Protein AF-A0A0A9DSH3-F1 (afdb_monomer_lite)

Secondary structure (DSSP, 8-state):
--EEEEE--------------------------S------------S-------PPEEEEE-TT--HHHHHHHHHHH-TT--TTSEEEEE---HHHHHHHHHHHHHHHHHTT---EEEE-TTGGGEEE-TTS-EEEBHHHHHHHHHHHHHHHHHTT--EEEEEEEB-SS----SBBTTTTB-SGGGGTS---SSSPPBPHHHHHHHHHHHHHHHHHHTS------------PPPP-----------------

Radius of gyration: 28.33 Å; chains: 1; bounding box: 97×72×52 Å

Foldseek 3Di:
DDKDWDFDDDPPDDDDDDDDDDDDDDDDDDDDDDDDDDPDDDPDDPDPDDPPPLDADEAEDELPDDLVNVLVVLCVQCVVLDARNYEYEYAYWLVSLLVRVLSNVVSCVVSVHHYAYEYELFPNAWDAFPVRAIEGELVRSLSNLLSNLVSCLVSVHDHGTYIFFADQDPALRYADDPVGRDSVNNVPGVPDPDHGHHYNRSVVVSVVSSVVSVVVVPPDPDPPPPPDDDDDDDDDDDDDDDDDDDDDDDDD

Sequence (252 aa):
MSTFFFLMSRRLLVKTPPLASFMTALPTSYGLESVLANLMVPMWSSSGALPTLLVSSDIQVSDKMDPAELVRLIDILNPDNRAGRITVITRMGPENMRVKLPHLIRAVRGAGQIVTWVTDPMHGNTMKAPCGLKTRSFDRILAEVRAFFDVHEQEGSHPGGVHLEMTGQNVTECIGGSRTVTFDDLGWRYHTHCDPQLNALQSLEMALRSSAVTARAVVPLTCAVTAQDPRPWKWHSSSPNALGKGGWPHRP

Organism: Arundo donax (NCBI:txid35708)

InterPro domains:
  IPR002480 DAHP synthetase, class II [PF01474] (59-208)
  IPR002480 DAHP synthetase, class II [PTHR21337] (59-209)
  IPR013785 Aldolase-type TIM barrel [G3DSA:3.20.20.70] (58-214)

pLDDT: mean 70.93, std 29.02, range [24.19, 98.56]

Structure (mmCIF, N/CA/C/O backbone):
data_AF-A0A0A9DSH3-F1
#
_entry.id   AF-A0A0A9DSH3-F1
#
loop_
_atom_site.group_PDB
_atom_site.id
_atom_site.type_symbol
_atom_site.label_atom_id
_atom_site.label_alt_id
_atom_site.label_comp_id
_atom_site.label_asym_id
_atom_site.label_entity_id
_atom_site.label_seq_id
_atom_site.pdbx_PDB_ins_code
_atom_site.Cartn_x
_atom_site.Cartn_y
_atom_site.Cartn_z
_atom_site.occupancy
_atom_site.B_iso_or_equiv
_atom_site.auth_seq_id
_atom_site.auth_comp_id
_atom_site.auth_asym_id
_atom_site.auth_atom_id
_atom_site.pdbx_PDB_model_num
ATOM 1 N N . MET A 1 1 ? 15.336 10.713 1.037 1.00 33.72 1 MET A N 1
ATOM 2 C CA . MET A 1 1 ? 14.186 9.902 0.585 1.00 33.72 1 MET A CA 1
ATOM 3 C C . MET A 1 1 ? 12.948 10.758 0.746 1.00 33.72 1 MET A C 1
ATOM 5 O O . MET A 1 1 ? 12.696 11.205 1.857 1.00 33.72 1 MET A O 1
ATOM 9 N N . SER A 1 2 ? 12.246 11.064 -0.344 1.00 29.81 2 SER A N 1
ATOM 10 C CA . SER A 1 2 ? 11.004 11.839 -0.280 1.00 29.81 2 SER A CA 1
ATOM 11 C C . SER A 1 2 ? 9.826 10.879 -0.248 1.00 29.81 2 SER A C 1
ATOM 13 O O . SER A 1 2 ? 9.333 10.437 -1.279 1.00 29.81 2 SER A O 1
ATOM 15 N N . THR A 1 3 ? 9.402 10.536 0.959 1.00 35.03 3 THR A N 1
ATOM 16 C CA . THR A 1 3 ? 8.136 9.854 1.204 1.00 35.03 3 THR A CA 1
ATOM 17 C C . THR A 1 3 ? 7.014 10.884 1.118 1.00 35.03 3 THR A C 1
ATOM 19 O O . THR A 1 3 ? 7.022 11.860 1.868 1.00 35.03 3 THR A O 1
ATOM 22 N N . PHE A 1 4 ? 6.052 10.690 0.215 1.00 37.88 4 PHE A N 1
ATOM 23 C CA . PHE A 1 4 ? 4.886 11.568 0.099 1.00 37.88 4 PHE A CA 1
ATOM 24 C C . PHE A 1 4 ? 3.635 10.853 0.618 1.00 37.88 4 PHE A C 1
ATOM 26 O O . PHE A 1 4 ? 3.284 9.766 0.157 1.00 37.88 4 PHE A O 1
ATOM 33 N N . PHE A 1 5 ? 2.956 11.490 1.575 1.00 37.72 5 PHE A N 1
ATOM 34 C CA . PHE A 1 5 ? 1.671 11.053 2.115 1.00 37.72 5 PHE A CA 1
ATOM 35 C C . PHE A 1 5 ? 0.532 11.723 1.346 1.00 37.72 5 PHE A C 1
ATOM 37 O O . PHE A 1 5 ? 0.436 12.950 1.323 1.00 37.72 5 PHE A O 1
ATOM 44 N N . PHE A 1 6 ? -0.371 10.929 0.773 1.00 41.72 6 PHE A N 1
ATOM 45 C CA . PHE A 1 6 ? -1.660 11.435 0.309 1.00 41.72 6 PHE A CA 1
ATOM 46 C C . PHE A 1 6 ? -2.694 11.175 1.408 1.00 41.72 6 PHE A C 1
ATOM 48 O O . PHE A 1 6 ? -3.246 10.080 1.497 1.00 41.72 6 PHE A O 1
ATOM 55 N N . LEU A 1 7 ? -2.905 12.158 2.288 1.00 38.22 7 LEU A N 1
ATOM 56 C CA . LEU A 1 7 ? -3.901 12.067 3.357 1.00 38.22 7 LEU A CA 1
ATOM 57 C C . LEU A 1 7 ? -5.244 12.605 2.850 1.00 38.22 7 LEU A C 1
ATOM 59 O O . LEU A 1 7 ? -5.361 13.788 2.522 1.00 38.22 7 LEU A O 1
ATOM 63 N N . MET A 1 8 ? -6.273 11.761 2.805 1.00 40.94 8 MET A N 1
ATOM 64 C CA . MET A 1 8 ? -7.634 12.204 2.504 1.00 40.94 8 MET A CA 1
ATOM 65 C C . MET A 1 8 ? -8.341 12.571 3.806 1.00 40.94 8 MET A C 1
ATOM 67 O O . MET A 1 8 ? -8.953 11.737 4.459 1.00 40.94 8 MET A O 1
ATOM 71 N N . SER A 1 9 ? -8.232 13.837 4.214 1.00 27.34 9 SER A N 1
ATOM 72 C CA . SER A 1 9 ? -8.903 14.331 5.422 1.00 27.34 9 SER A CA 1
ATOM 73 C C . SER A 1 9 ? -10.240 15.003 5.097 1.00 27.34 9 SER A C 1
ATOM 75 O O . SER A 1 9 ? -10.329 15.850 4.203 1.00 27.34 9 SER A O 1
ATOM 77 N N . ARG A 1 10 ? -11.289 14.682 5.868 1.00 34.12 10 ARG A N 1
ATOM 78 C CA . ARG A 1 10 ? -12.496 15.517 5.950 1.00 34.12 10 ARG A CA 1
ATOM 79 C C . ARG A 1 10 ? -12.112 16.865 6.567 1.00 34.12 10 ARG A C 1
ATOM 81 O O . ARG A 1 10 ? -11.669 16.918 7.711 1.00 34.12 10 ARG A O 1
ATOM 88 N N . ARG A 1 11 ? -12.414 17.972 5.876 1.00 29.25 11 ARG A N 1
ATOM 89 C CA . ARG A 1 11 ? -12.658 19.251 6.561 1.00 29.25 11 ARG A CA 1
ATOM 90 C C . ARG A 1 11 ? -13.841 19.049 7.511 1.00 29.25 11 ARG A C 1
ATOM 92 O O . ARG A 1 11 ? -14.990 19.054 7.077 1.00 29.25 11 ARG A O 1
ATOM 99 N N . LEU A 1 12 ? -13.570 18.874 8.801 1.00 29.02 12 LEU A N 1
ATOM 100 C CA . LEU A 1 12 ? -14.548 19.200 9.831 1.00 29.02 12 LEU A CA 1
ATOM 101 C C . LEU A 1 12 ? -14.696 20.723 9.825 1.00 29.02 12 LEU A C 1
ATOM 103 O O . LEU A 1 12 ? -13.740 21.467 10.030 1.00 29.02 12 LEU A O 1
ATOM 107 N N . LEU A 1 13 ? -15.897 21.169 9.479 1.00 25.84 13 LEU A N 1
ATOM 108 C CA . LEU A 1 13 ? -16.265 22.563 9.284 1.00 25.84 13 LEU A CA 1
ATOM 109 C C . LEU A 1 13 ? -16.380 23.244 10.657 1.00 25.84 13 LEU A C 1
ATOM 111 O O . LEU A 1 13 ? -17.472 23.406 11.193 1.00 25.84 13 LEU A O 1
ATOM 115 N N . VAL A 1 14 ? -15.249 23.625 11.252 1.00 28.83 14 VAL A N 1
ATOM 116 C CA . VAL A 1 14 ? -15.233 24.593 12.354 1.00 28.83 14 VAL A CA 1
ATOM 117 C C . VAL A 1 14 ? -15.218 25.980 11.718 1.00 28.83 14 VAL A C 1
ATOM 119 O O . VAL A 1 14 ? -14.277 26.346 11.019 1.00 28.83 14 VAL A O 1
ATOM 122 N N . LYS A 1 15 ? -16.308 26.732 11.903 1.00 26.64 15 LYS A N 1
ATOM 123 C CA . LYS A 1 15 ? -16.426 28.128 11.466 1.00 26.64 15 LYS A CA 1
ATOM 124 C C . LYS A 1 15 ? -15.342 28.972 12.146 1.00 26.64 15 LYS A C 1
ATOM 126 O O . LYS A 1 15 ? -15.376 29.127 13.362 1.00 26.64 15 LYS A O 1
ATOM 131 N N 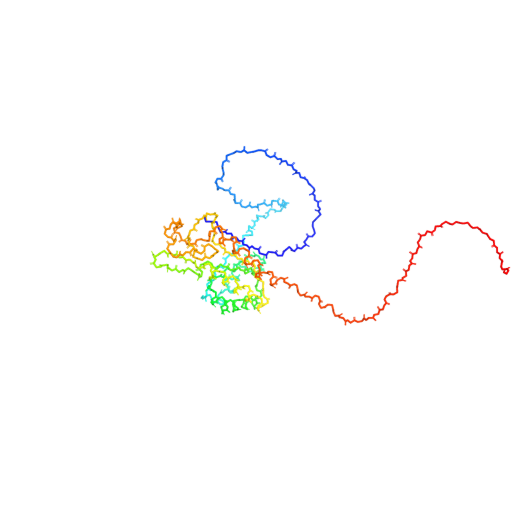. THR A 1 16 ? -14.464 29.589 11.366 1.00 30.16 16 THR A N 1
ATOM 132 C CA . THR A 1 16 ? -13.689 30.765 11.787 1.00 30.16 16 THR A CA 1
ATOM 133 C C . THR A 1 16 ? -13.972 31.928 10.822 1.00 30.16 16 THR A C 1
ATOM 135 O O . THR A 1 16 ? -14.200 31.685 9.633 1.00 30.16 16 THR A O 1
ATOM 138 N N . PRO A 1 17 ? -14.064 33.180 11.315 1.00 28.44 17 PRO A N 1
ATOM 139 C CA . PRO A 1 17 ? -14.400 34.346 10.494 1.00 28.44 17 PRO A CA 1
ATOM 140 C C . PRO A 1 17 ? -13.196 34.822 9.656 1.00 28.44 17 PRO A C 1
ATOM 142 O O . PRO A 1 17 ? -12.059 34.451 9.957 1.00 28.44 17 PRO A O 1
ATOM 145 N N . PRO A 1 18 ? -13.416 35.628 8.598 1.00 31.66 18 PRO A N 1
ATOM 146 C CA . PRO A 1 18 ? -12.378 35.956 7.632 1.00 31.66 18 PRO A CA 1
ATOM 147 C C . PRO A 1 18 ? -11.524 37.127 8.125 1.00 31.66 18 PRO A C 1
ATOM 149 O O . PRO A 1 18 ? -12.057 38.122 8.615 1.00 31.66 18 PRO A O 1
ATOM 152 N N . LEU A 1 19 ? -10.210 37.056 7.917 1.00 30.89 19 LEU A N 1
ATOM 153 C CA . LEU A 1 19 ? -9.360 38.244 7.895 1.00 30.89 19 LEU A CA 1
ATOM 154 C C . LEU A 1 19 ? -8.535 38.272 6.610 1.00 30.89 19 LEU A C 1
ATOM 156 O O . LEU A 1 19 ? -7.986 37.268 6.161 1.00 30.89 19 LEU A O 1
ATOM 160 N N . ALA A 1 20 ? -8.575 39.452 6.003 1.00 28.14 20 ALA A N 1
ATOM 161 C CA . ALA A 1 20 ? -8.111 39.794 4.677 1.00 28.14 20 ALA A CA 1
ATOM 162 C C . ALA A 1 20 ? -6.598 40.057 4.608 1.00 28.14 20 ALA A C 1
ATOM 164 O O . ALA A 1 20 ? -5.987 40.418 5.606 1.00 28.14 20 ALA A O 1
ATOM 165 N N . SER A 1 21 ? -6.089 39.955 3.373 1.00 28.89 21 SER A N 1
ATOM 166 C CA . SER A 1 21 ? -4.931 40.635 2.770 1.00 28.89 21 SER A CA 1
ATOM 167 C C . SER A 1 21 ? -3.594 40.658 3.511 1.00 28.89 21 SER A C 1
ATOM 169 O O . SER A 1 21 ? -3.476 41.279 4.551 1.00 28.89 21 SER A O 1
ATOM 171 N N . PHE A 1 22 ? -2.541 40.178 2.842 1.00 25.20 22 PHE A N 1
ATOM 172 C CA . PHE A 1 22 ? -1.437 41.042 2.394 1.00 25.20 22 PHE A CA 1
ATOM 173 C C . PHE A 1 22 ? -0.635 40.338 1.281 1.00 25.20 22 PHE A C 1
ATOM 175 O O . PHE A 1 22 ? -0.070 39.266 1.477 1.00 25.20 22 PHE A O 1
ATOM 182 N N . MET A 1 23 ? -0.630 40.950 0.093 1.00 25.11 23 MET A N 1
ATOM 183 C CA . MET A 1 23 ? 0.327 40.709 -0.991 1.00 25.11 23 MET A CA 1
ATOM 184 C C . MET A 1 23 ? 1.609 41.484 -0.685 1.00 25.11 23 MET A C 1
ATOM 186 O O . MET A 1 23 ? 1.525 42.686 -0.452 1.00 25.11 23 MET A O 1
ATOM 190 N N . THR A 1 24 ? 2.769 40.851 -0.836 1.00 28.30 24 THR A N 1
ATOM 191 C CA . THR A 1 24 ? 3.997 41.509 -1.310 1.00 28.30 24 THR A CA 1
ATOM 192 C C . THR A 1 24 ? 4.853 40.505 -2.083 1.00 28.30 24 THR A C 1
ATOM 194 O O . THR A 1 24 ? 4.940 39.328 -1.740 1.00 28.30 24 THR A O 1
ATOM 197 N N . ALA A 1 25 ? 5.425 40.982 -3.186 1.00 28.44 25 ALA A N 1
ATOM 198 C CA . ALA A 1 25 ? 6.147 40.221 -4.193 1.00 28.44 25 ALA A CA 1
ATOM 199 C C . ALA A 1 25 ? 7.672 40.437 -4.092 1.00 28.44 25 ALA A C 1
ATOM 201 O O . ALA A 1 25 ? 8.080 41.585 -3.964 1.00 28.44 25 ALA A O 1
ATOM 202 N N . LEU A 1 26 ? 8.434 39.337 -4.269 1.00 31.69 26 LEU A N 1
ATOM 203 C CA . LEU A 1 26 ? 9.760 39.164 -4.932 1.00 31.69 26 LEU A CA 1
ATOM 204 C C . LEU A 1 26 ? 11.000 39.936 -4.378 1.00 31.69 26 LEU A C 1
ATOM 206 O O . LEU A 1 26 ? 10.817 41.002 -3.806 1.00 31.69 26 LEU A O 1
ATOM 210 N N . PRO A 1 27 ? 12.269 39.447 -4.530 1.00 29.64 27 PRO A N 1
ATOM 211 C CA . PRO A 1 27 ? 12.820 38.794 -5.729 1.00 29.64 27 PRO A CA 1
ATOM 212 C C . PRO A 1 27 ? 13.787 37.595 -5.551 1.00 29.64 27 PRO A C 1
ATOM 214 O O . PRO A 1 27 ? 14.205 37.200 -4.470 1.00 29.64 27 PRO A O 1
ATOM 217 N N . THR A 1 28 ? 14.110 37.031 -6.716 1.00 35.16 28 THR A N 1
ATOM 218 C CA . THR A 1 28 ? 15.051 35.961 -7.081 1.00 35.16 28 THR A CA 1
ATOM 219 C C . THR A 1 28 ? 16.486 36.121 -6.566 1.00 35.16 28 THR A C 1
ATOM 221 O O . THR A 1 28 ? 17.098 37.162 -6.795 1.00 35.16 28 THR A O 1
ATOM 224 N N . SER A 1 29 ? 17.079 35.047 -6.032 1.00 28.39 29 SER A N 1
ATOM 225 C CA . SER A 1 29 ? 18.325 34.413 -6.522 1.00 28.39 29 SER A CA 1
ATOM 226 C C . SER A 1 29 ? 18.933 33.457 -5.478 1.00 28.39 29 SER A C 1
ATOM 228 O O . SER A 1 29 ? 18.872 33.713 -4.283 1.00 28.39 29 SER A O 1
ATOM 230 N N . TYR A 1 30 ? 19.558 32.389 -5.987 1.00 26.31 30 TYR A N 1
ATOM 231 C CA . TYR A 1 30 ? 20.386 31.378 -5.309 1.00 26.31 30 TYR A CA 1
ATOM 232 C C . TYR A 1 30 ? 19.665 30.213 -4.606 1.00 26.31 30 TYR A C 1
ATOM 234 O O . TYR A 1 30 ? 18.694 30.369 -3.874 1.00 26.31 30 TYR A O 1
ATOM 242 N N . GLY A 1 31 ? 20.136 29.010 -4.955 1.00 31.95 31 GLY A N 1
ATOM 243 C CA . GLY A 1 31 ? 19.511 27.714 -4.711 1.00 31.95 31 GLY A CA 1
ATOM 244 C C . GLY A 1 31 ? 19.381 27.304 -3.246 1.00 31.95 31 GLY A C 1
ATOM 245 O O . GLY A 1 31 ? 20.157 27.709 -2.387 1.00 31.95 31 GLY A O 1
ATOM 246 N N . LEU A 1 32 ? 18.390 26.446 -3.001 1.00 27.05 32 LEU A N 1
ATOM 247 C CA . LEU A 1 32 ? 18.100 25.829 -1.713 1.00 27.05 32 LEU A CA 1
ATOM 248 C C . LEU A 1 32 ? 17.981 24.315 -1.914 1.00 27.05 32 LEU A C 1
ATOM 250 O O . LEU A 1 32 ? 16.934 23.814 -2.323 1.00 27.05 32 LEU A O 1
ATOM 254 N N . GLU A 1 33 ? 19.061 23.594 -1.618 1.00 27.05 33 GLU A N 1
ATOM 255 C CA . GLU A 1 33 ? 18.958 22.209 -1.168 1.00 27.05 33 GLU A CA 1
ATOM 256 C C . GLU A 1 33 ? 18.695 22.204 0.343 1.00 27.05 33 GLU A C 1
ATOM 258 O O . GLU A 1 33 ? 19.365 22.899 1.102 1.00 27.05 33 GLU A O 1
ATOM 263 N N . SER A 1 34 ? 17.710 21.395 0.744 1.00 27.97 34 SER A N 1
ATOM 264 C CA . SER A 1 34 ? 17.520 20.801 2.075 1.00 27.97 34 SER A CA 1
ATOM 265 C C . SER A 1 34 ? 17.656 21.711 3.304 1.00 27.97 34 SER A C 1
ATOM 267 O O . SER A 1 34 ? 18.754 21.952 3.787 1.00 27.97 34 SER A O 1
ATOM 269 N N . VAL A 1 35 ? 16.510 22.100 3.871 1.00 28.05 35 VAL A N 1
ATOM 270 C CA . VAL A 1 35 ? 16.144 22.069 5.307 1.00 28.05 35 VAL A CA 1
ATOM 271 C C . VAL A 1 35 ? 14.864 22.889 5.418 1.00 28.05 35 VAL A C 1
ATOM 273 O O . VAL A 1 35 ? 14.930 24.102 5.321 1.00 28.05 35 VAL A O 1
ATOM 276 N N . LEU A 1 36 ? 13.710 22.251 5.628 1.00 24.61 36 LEU A N 1
ATOM 277 C CA . LEU A 1 36 ? 12.615 22.841 6.407 1.00 24.61 36 LEU A CA 1
ATOM 278 C C . LEU A 1 36 ? 11.746 21.722 6.989 1.00 24.61 36 LEU A C 1
ATOM 280 O O . LEU A 1 36 ? 10.876 21.143 6.340 1.00 24.61 36 LEU A O 1
ATOM 284 N N . ALA A 1 37 ? 12.045 21.433 8.252 1.00 25.88 37 ALA A N 1
ATOM 285 C CA . ALA A 1 37 ? 11.148 20.805 9.198 1.00 25.88 37 ALA A CA 1
ATOM 286 C C . ALA A 1 37 ? 9.956 21.733 9.503 1.00 25.88 37 ALA A C 1
ATOM 288 O O . ALA A 1 37 ? 10.108 22.950 9.529 1.00 25.88 37 ALA A O 1
ATOM 289 N N . ASN A 1 38 ? 8.814 21.119 9.822 1.00 26.23 38 ASN A N 1
ATOM 290 C CA . ASN A 1 38 ? 7.717 21.651 10.635 1.00 26.23 38 ASN A CA 1
ATOM 291 C C . ASN A 1 38 ? 7.051 22.967 10.188 1.00 26.23 38 ASN A C 1
ATOM 293 O O . ASN A 1 38 ? 7.509 24.068 10.483 1.00 26.23 38 ASN A O 1
ATOM 297 N N . LEU A 1 39 ? 5.833 22.847 9.649 1.00 25.03 39 LEU A N 1
ATOM 298 C CA . LEU A 1 39 ? 4.828 23.906 9.755 1.00 25.03 39 LEU A CA 1
ATOM 299 C C . LEU A 1 39 ? 4.391 24.027 11.224 1.00 25.03 39 LEU A C 1
ATOM 301 O O . LEU A 1 39 ? 3.480 23.346 11.688 1.00 25.03 39 LEU A O 1
ATOM 305 N N . MET A 1 40 ? 5.088 24.889 11.958 1.00 24.19 40 MET A N 1
ATOM 306 C CA . MET A 1 40 ? 4.712 25.358 13.284 1.00 24.19 40 MET A CA 1
ATOM 307 C C . MET A 1 40 ? 3.790 26.571 13.112 1.00 24.19 40 MET A C 1
ATOM 309 O O . MET A 1 40 ? 4.222 27.618 12.639 1.00 24.19 40 MET A O 1
ATOM 313 N N . VAL A 1 41 ? 2.518 26.439 13.491 1.00 27.81 41 VAL A N 1
ATOM 314 C CA . VAL A 1 41 ? 1.662 27.591 13.807 1.00 27.81 41 VAL A CA 1
ATOM 315 C C . VAL A 1 41 ? 1.758 27.791 15.320 1.00 27.81 41 VAL A C 1
ATOM 317 O O . VAL A 1 41 ? 1.203 26.974 16.056 1.00 27.81 41 VAL A O 1
ATOM 320 N N . PRO A 1 42 ? 2.455 28.818 15.836 1.00 33.94 42 PRO A N 1
ATOM 321 C CA . PRO A 1 42 ? 2.386 29.128 17.252 1.00 33.94 42 PRO A CA 1
ATOM 322 C C . PRO A 1 42 ? 1.110 29.938 17.514 1.00 33.94 42 PRO A C 1
ATOM 324 O O . PRO A 1 42 ? 1.064 31.144 17.287 1.00 33.94 42 PRO A O 1
ATOM 327 N N . MET A 1 43 ? 0.064 29.273 18.008 1.00 26.03 43 MET A N 1
ATOM 328 C CA . MET A 1 43 ? -0.988 29.952 18.765 1.00 26.03 43 MET A CA 1
ATOM 329 C C . MET A 1 43 ? -0.517 30.004 20.220 1.00 26.03 43 MET A C 1
ATOM 331 O O . MET A 1 43 ? -0.436 28.984 20.900 1.00 26.03 43 MET A O 1
ATOM 335 N N . TRP A 1 44 ? -0.112 31.192 20.661 1.00 28.53 44 TRP A N 1
ATOM 336 C CA . TRP A 1 44 ? 0.371 31.447 22.014 1.00 28.53 44 TRP A CA 1
ATOM 337 C C . TRP A 1 44 ? -0.769 31.176 23.011 1.00 28.53 44 TRP A C 1
ATOM 339 O O . TRP A 1 44 ? -1.782 31.870 22.989 1.00 28.53 44 TRP A O 1
ATOM 349 N N . SER A 1 45 ? -0.621 30.172 23.878 1.00 32.75 45 SER A N 1
ATOM 350 C CA . SER A 1 45 ? -1.440 30.032 25.087 1.00 32.75 45 SER A CA 1
ATOM 351 C C . SER A 1 45 ? -0.520 30.155 26.292 1.00 32.75 45 SER A C 1
ATOM 353 O O . SER A 1 45 ? 0.449 29.413 26.432 1.00 32.75 45 SER A O 1
ATOM 355 N N . SER A 1 46 ? -0.807 31.131 27.143 1.00 34.53 46 SER A N 1
ATOM 356 C CA . SER A 1 46 ? -0.050 31.577 28.316 1.00 34.53 46 SER A CA 1
ATOM 357 C C . SER A 1 46 ? -0.137 30.617 29.514 1.00 34.53 46 SER A C 1
ATOM 359 O O . SER A 1 46 ? -0.246 31.035 30.664 1.00 34.53 46 SER A O 1
ATOM 361 N N . SER A 1 47 ? -0.069 29.310 29.281 1.00 40.00 47 SER A N 1
ATOM 362 C CA . SER A 1 47 ? -0.096 28.300 30.343 1.00 40.00 47 SER A CA 1
ATOM 363 C C . SER A 1 47 ? 1.099 27.377 30.154 1.00 40.00 47 SER A C 1
ATOM 365 O O . SER A 1 47 ? 1.174 26.678 29.152 1.00 40.00 47 SER A O 1
ATOM 367 N N . GLY A 1 48 ? 2.055 27.430 31.086 1.00 36.56 48 GLY A N 1
ATOM 368 C CA . GLY A 1 48 ? 3.374 26.783 31.034 1.00 36.56 48 GLY A CA 1
ATOM 369 C C . GLY A 1 48 ? 3.389 25.250 31.060 1.00 36.56 48 GLY A C 1
ATOM 370 O O . GLY A 1 48 ? 4.172 24.663 31.799 1.00 36.56 48 GLY A O 1
ATOM 371 N N . ALA A 1 49 ? 2.560 24.593 30.253 1.00 38.75 49 ALA A N 1
ATOM 372 C CA . ALA A 1 49 ? 2.731 23.197 29.891 1.00 38.75 49 ALA A CA 1
ATOM 373 C C . ALA A 1 49 ? 3.588 23.138 28.620 1.00 38.75 49 ALA A C 1
ATOM 375 O O . ALA A 1 49 ? 3.228 23.710 27.590 1.00 38.75 49 ALA A O 1
ATOM 376 N N . LEU A 1 50 ? 4.734 22.457 28.694 1.00 34.28 50 LEU A N 1
ATOM 377 C CA . LEU A 1 50 ? 5.519 22.118 27.508 1.00 34.28 50 LEU A CA 1
ATOM 378 C C . LEU A 1 50 ? 4.588 21.420 26.501 1.00 34.28 50 LEU A C 1
ATOM 380 O O . LEU A 1 50 ? 3.906 20.468 26.890 1.00 34.28 50 LEU A O 1
ATOM 384 N N . PRO A 1 51 ? 4.524 21.857 25.231 1.00 42.41 51 PRO A N 1
ATOM 385 C CA . PRO A 1 51 ? 3.713 21.175 24.241 1.00 42.41 51 PRO A CA 1
ATOM 386 C C . PRO A 1 51 ? 4.294 19.775 24.055 1.00 42.41 51 PRO A C 1
ATOM 388 O O . PRO A 1 51 ? 5.369 19.605 23.481 1.00 42.41 51 PRO A O 1
ATOM 391 N N . THR A 1 52 ? 3.593 18.755 24.550 1.00 44.81 52 THR A N 1
ATOM 392 C CA . THR A 1 52 ? 3.807 17.388 24.085 1.00 44.81 52 THR A CA 1
ATOM 393 C C . THR A 1 52 ? 3.554 17.426 22.586 1.00 44.81 52 THR A C 1
ATOM 395 O O . THR A 1 52 ? 2.408 17.564 22.156 1.00 44.81 52 THR A O 1
ATOM 398 N N . LEU A 1 53 ? 4.622 17.402 21.787 1.00 45.62 53 LEU A N 1
ATOM 399 C CA . LEU A 1 53 ? 4.525 17.330 20.336 1.00 45.62 53 LEU A CA 1
ATOM 400 C C . LEU A 1 53 ? 3.608 16.151 20.002 1.00 45.62 53 LEU A C 1
ATOM 402 O O . LEU A 1 53 ? 3.943 14.994 20.264 1.00 45.62 53 LEU A O 1
ATOM 406 N N . LEU A 1 54 ? 2.425 16.447 19.464 1.00 50.28 54 LEU A N 1
ATOM 407 C CA . LEU A 1 54 ? 1.503 15.442 18.953 1.00 50.28 54 LEU A CA 1
ATOM 408 C C . LEU A 1 54 ? 2.050 14.901 17.636 1.00 50.28 54 LEU A C 1
ATOM 410 O O . LEU A 1 54 ? 1.547 15.206 16.562 1.00 50.28 54 LEU A O 1
ATOM 414 N N . VAL A 1 55 ? 3.127 14.129 17.722 1.00 63.44 55 VAL A N 1
ATOM 415 C CA . VAL A 1 55 ? 3.672 13.386 16.587 1.00 63.44 55 VAL A CA 1
ATOM 416 C C . VAL A 1 55 ? 2.756 12.186 16.362 1.00 63.44 55 VAL A C 1
ATOM 418 O O . VAL A 1 55 ? 2.563 11.396 17.280 1.00 63.44 55 VAL A O 1
ATOM 421 N N . SER A 1 56 ? 2.134 12.028 15.200 1.00 75.12 56 SER A N 1
ATOM 422 C CA . SER A 1 56 ? 1.442 10.768 14.894 1.00 75.12 56 SER A CA 1
ATOM 423 C C . SER A 1 56 ? 2.454 9.615 14.919 1.00 75.12 56 SER A C 1
ATOM 425 O O . SER A 1 56 ? 3.582 9.772 14.462 1.00 75.12 56 SER A O 1
ATOM 427 N N . SER A 1 57 ? 2.092 8.478 15.509 1.00 87.88 57 SER A N 1
ATOM 428 C CA . SER A 1 57 ? 2.915 7.266 15.496 1.00 87.88 57 SER A CA 1
ATOM 429 C C . SER A 1 57 ? 2.405 6.323 14.414 1.00 87.88 57 SER A C 1
ATOM 431 O O . SER A 1 57 ? 1.207 6.045 14.338 1.00 87.88 57 SER A O 1
ATOM 433 N N . ASP A 1 58 ? 3.323 5.827 13.594 1.00 92.12 58 ASP A N 1
ATOM 434 C CA . ASP A 1 58 ? 3.000 4.967 12.465 1.00 92.12 58 ASP A CA 1
ATOM 435 C C . ASP A 1 58 ? 3.346 3.510 12.796 1.00 92.12 58 ASP A C 1
ATOM 437 O O . ASP A 1 58 ? 4.434 3.213 13.291 1.00 92.12 58 ASP A O 1
ATOM 441 N N . ILE A 1 59 ? 2.426 2.591 12.505 1.00 95.44 59 ILE A N 1
ATOM 442 C CA . ILE A 1 59 ? 2.607 1.147 12.674 1.00 95.44 59 ILE A CA 1
ATOM 443 C C . ILE A 1 59 ? 2.585 0.510 11.286 1.00 95.44 59 ILE A C 1
ATOM 445 O O . ILE A 1 59 ? 1.546 0.495 10.626 1.00 95.44 59 ILE A O 1
ATOM 449 N N . GLN A 1 60 ? 3.720 -0.024 10.835 1.00 95.12 60 GLN A N 1
ATOM 450 C CA . GLN A 1 60 ? 3.788 -0.771 9.578 1.00 95.12 60 GLN A CA 1
ATOM 451 C C . GLN A 1 60 ? 3.326 -2.216 9.779 1.00 95.12 60 GLN A C 1
ATOM 453 O O . GLN A 1 60 ? 3.810 -2.921 10.662 1.00 95.12 60 GLN A O 1
ATOM 458 N N . VAL A 1 61 ? 2.407 -2.666 8.929 1.00 96.44 61 VAL A N 1
ATOM 459 C CA . VAL A 1 61 ? 1.706 -3.941 9.066 1.00 96.44 61 VAL A CA 1
ATOM 460 C C . VAL A 1 61 ? 1.814 -4.753 7.777 1.00 96.44 61 VAL A C 1
ATOM 462 O O . VAL A 1 61 ? 1.371 -4.319 6.714 1.00 96.44 61 VAL A O 1
ATOM 465 N N . SER A 1 62 ? 2.398 -5.948 7.886 1.00 95.62 62 SER A N 1
ATOM 466 C CA . SER A 1 62 ? 2.468 -6.936 6.799 1.00 95.62 62 SER A CA 1
ATOM 467 C C . SER A 1 62 ? 1.290 -7.918 6.835 1.00 95.62 62 SER A C 1
ATOM 469 O O . SER A 1 62 ? 0.468 -7.897 7.750 1.00 95.62 62 SER A O 1
ATOM 471 N N . ASP A 1 63 ? 1.237 -8.822 5.859 1.00 93.00 63 ASP A N 1
ATOM 472 C CA . ASP A 1 63 ? 0.258 -9.911 5.741 1.00 93.00 63 ASP A CA 1
ATOM 473 C C . ASP A 1 63 ? 0.320 -10.942 6.885 1.00 93.00 63 ASP A C 1
ATOM 475 O O . ASP A 1 63 ? -0.600 -11.747 7.054 1.00 93.00 63 ASP A O 1
ATOM 479 N N . LYS A 1 64 ? 1.398 -10.907 7.678 1.00 95.88 64 LYS A N 1
ATOM 480 C CA . LYS A 1 64 ? 1.646 -11.798 8.819 1.00 95.88 64 LYS A CA 1
ATOM 481 C C . LYS A 1 64 ? 1.185 -11.233 10.161 1.00 95.88 64 LYS A C 1
ATOM 483 O O . LYS A 1 64 ? 1.313 -11.930 11.161 1.00 95.88 64 LYS A O 1
ATOM 488 N N . MET A 1 65 ? 0.707 -9.989 10.201 1.00 97.31 65 MET A N 1
ATOM 489 C CA . MET A 1 65 ? 0.280 -9.363 11.451 1.00 97.31 65 MET A CA 1
ATOM 490 C C . MET A 1 65 ? -0.912 -10.101 12.056 1.00 97.31 65 MET A C 1
ATOM 492 O O . MET A 1 65 ? -1.931 -10.305 11.391 1.00 97.31 65 MET A O 1
ATOM 496 N N . ASP A 1 66 ? -0.786 -10.455 13.331 1.00 97.62 66 ASP A N 1
ATOM 497 C CA . ASP A 1 66 ? -1.881 -11.008 14.111 1.00 97.62 66 ASP A CA 1
ATOM 498 C C . ASP A 1 66 ? -2.844 -9.884 14.552 1.00 97.62 66 ASP A C 1
ATOM 500 O O . ASP A 1 66 ? -2.398 -8.869 15.099 1.00 97.62 66 ASP A O 1
ATOM 504 N N . PRO A 1 67 ? -4.169 -10.023 14.350 1.00 98.25 67 PRO A N 1
ATOM 505 C CA . PRO A 1 67 ? -5.118 -8.984 14.740 1.00 98.25 67 PRO A CA 1
ATOM 506 C C . PRO A 1 67 ? -5.107 -8.656 16.238 1.00 98.25 67 PRO A C 1
ATOM 508 O O . PRO A 1 67 ? -5.276 -7.492 16.601 1.00 98.25 67 PRO A O 1
ATOM 511 N N . ALA A 1 68 ? -4.899 -9.647 17.114 1.00 98.00 68 ALA A N 1
ATOM 512 C CA . ALA A 1 68 ? -4.858 -9.400 18.553 1.00 98.00 68 ALA A CA 1
ATOM 513 C C . ALA A 1 68 ? -3.559 -8.691 18.962 1.00 98.00 68 ALA A C 1
ATOM 515 O O . ALA A 1 68 ? -3.575 -7.850 19.859 1.00 98.00 68 ALA A O 1
ATOM 516 N N . GLU A 1 69 ? -2.440 -8.998 18.306 1.00 98.12 69 GLU A N 1
ATOM 517 C CA . GLU A 1 69 ? -1.192 -8.252 18.468 1.00 98.12 69 GLU A CA 1
ATOM 518 C C . GLU A 1 69 ? -1.328 -6.788 18.049 1.00 98.12 69 GLU A C 1
ATOM 520 O O . GLU A 1 69 ? -0.931 -5.908 18.815 1.00 98.12 69 GLU A O 1
ATOM 525 N N . LEU A 1 70 ? -1.954 -6.512 16.900 1.00 98.19 70 LEU A N 1
ATOM 526 C CA . LEU A 1 70 ? -2.189 -5.140 16.446 1.00 98.19 70 LEU A CA 1
ATOM 527 C C . LEU A 1 70 ? -2.987 -4.329 17.478 1.00 98.19 70 LEU A C 1
ATOM 529 O O . LEU A 1 70 ? -2.593 -3.211 17.805 1.00 98.19 70 LEU A O 1
ATOM 533 N N . VAL A 1 71 ? -4.065 -4.900 18.025 1.00 98.50 71 VAL A N 1
ATOM 534 C CA . VAL A 1 71 ? -4.874 -4.246 19.068 1.00 98.50 71 VAL A CA 1
ATOM 535 C C . VAL A 1 71 ? -4.023 -3.922 20.298 1.00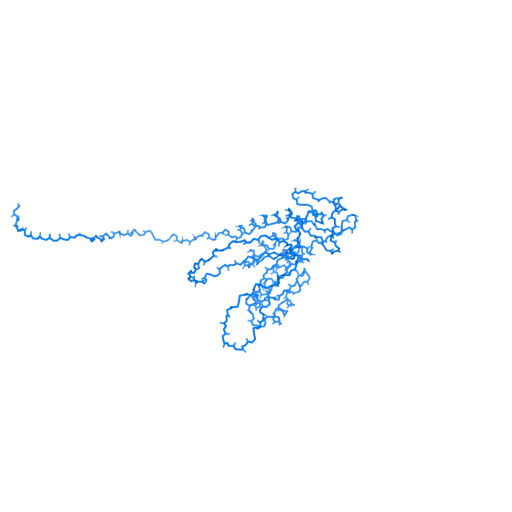 98.50 71 VAL A C 1
ATOM 537 O O . VAL A 1 71 ? -4.027 -2.777 20.748 1.00 98.50 71 VAL A O 1
ATOM 540 N N . ARG A 1 72 ? -3.221 -4.876 20.792 1.00 97.94 72 ARG A N 1
ATOM 541 C CA . ARG A 1 72 ? -2.329 -4.639 21.944 1.00 97.94 72 ARG A CA 1
ATOM 542 C C . ARG A 1 72 ? -1.309 -3.532 21.673 1.00 97.94 72 ARG A C 1
ATOM 544 O O . ARG A 1 72 ? -1.044 -2.719 22.554 1.00 97.94 72 ARG A O 1
ATOM 551 N N . LEU A 1 73 ? -0.731 -3.490 20.471 1.00 97.25 73 LEU A N 1
ATOM 552 C CA . LEU A 1 73 ? 0.220 -2.442 20.089 1.00 97.25 73 LEU A CA 1
ATOM 553 C C . LEU A 1 73 ? -0.441 -1.060 20.068 1.00 97.25 73 LEU A C 1
ATOM 555 O O . LEU A 1 73 ? 0.150 -0.094 20.548 1.00 97.25 73 LEU A O 1
ATOM 559 N N . ILE A 1 74 ? -1.667 -0.965 19.548 1.00 97.31 74 ILE A N 1
ATOM 560 C CA . ILE A 1 74 ? -2.423 0.291 19.533 1.00 97.31 74 ILE A CA 1
ATOM 561 C C . ILE A 1 74 ? -2.740 0.749 20.962 1.00 97.31 74 ILE A C 1
ATOM 563 O O . ILE A 1 74 ? -2.557 1.930 21.246 1.00 97.31 74 ILE A O 1
ATOM 567 N N . ASP A 1 75 ? -3.126 -0.153 21.869 1.00 96.69 75 ASP A N 1
ATOM 568 C CA . ASP A 1 75 ? -3.398 0.192 23.275 1.00 96.69 75 ASP A CA 1
ATOM 569 C C . ASP A 1 75 ? -2.161 0.770 23.977 1.00 96.69 75 ASP A C 1
ATOM 571 O O . ASP A 1 75 ? -2.255 1.757 24.705 1.00 96.69 75 ASP A O 1
ATOM 575 N N . ILE A 1 76 ? -0.981 0.194 23.724 1.00 95.44 76 I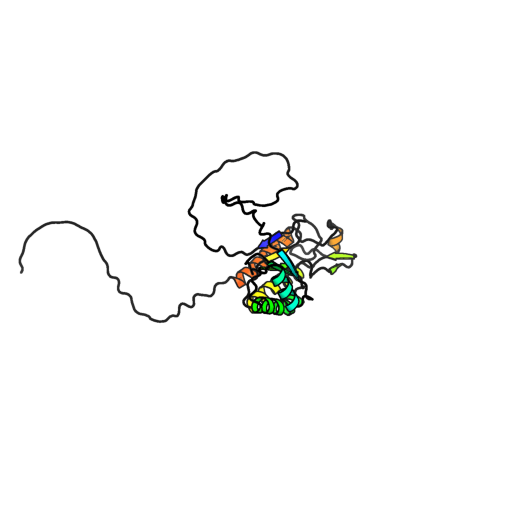LE A N 1
ATOM 576 C CA . ILE A 1 76 ? 0.284 0.677 24.298 1.00 95.44 76 ILE A CA 1
ATOM 577 C C . ILE A 1 76 ? 0.648 2.063 23.746 1.00 95.44 76 ILE A C 1
ATOM 579 O O . ILE A 1 76 ? 1.121 2.927 24.485 1.00 95.44 76 ILE A O 1
ATOM 583 N N . LEU A 1 77 ? 0.458 2.283 22.442 1.00 94.25 77 LEU A N 1
ATOM 584 C CA . LEU A 1 77 ? 0.907 3.500 21.754 1.00 94.25 77 LEU A CA 1
ATOM 585 C C . LEU A 1 77 ? -0.120 4.647 21.793 1.00 94.25 77 LEU A C 1
ATOM 587 O O . LEU A 1 77 ? 0.241 5.813 21.582 1.00 94.25 77 LEU A O 1
ATOM 591 N N . ASN A 1 78 ? -1.389 4.332 22.053 1.00 95.62 78 ASN A N 1
ATOM 592 C CA . ASN A 1 78 ? -2.506 5.270 22.112 1.00 95.62 78 ASN A CA 1
ATOM 593 C C . ASN A 1 78 ? -3.484 4.923 23.248 1.00 95.62 78 ASN A C 1
ATOM 595 O O . ASN A 1 78 ? -4.663 4.685 22.978 1.00 95.62 78 ASN A O 1
ATOM 599 N N . PRO A 1 79 ? -3.023 4.937 24.514 1.00 94.88 79 PRO A N 1
ATOM 600 C CA . PRO A 1 79 ? -3.841 4.541 25.664 1.00 94.88 79 PRO A CA 1
ATOM 601 C C . PRO A 1 79 ? -5.084 5.424 25.845 1.00 94.88 79 PRO A C 1
ATOM 603 O O . PRO A 1 79 ? -6.124 4.956 26.293 1.00 94.88 79 PRO A O 1
ATOM 606 N N . ASP A 1 80 ? -5.002 6.691 25.430 1.00 95.50 80 ASP A N 1
ATOM 607 C CA . ASP A 1 80 ? -6.112 7.651 25.478 1.00 95.50 80 ASP A CA 1
ATOM 608 C C . ASP A 1 80 ? -7.029 7.580 24.239 1.00 95.50 80 ASP A C 1
ATOM 610 O O . ASP A 1 80 ? -7.914 8.420 24.070 1.00 95.50 80 ASP A O 1
ATOM 614 N N . ASN A 1 81 ? -6.780 6.634 23.326 1.00 95.38 81 ASN A N 1
ATOM 615 C CA . ASN A 1 81 ? -7.523 6.425 22.082 1.00 95.38 81 ASN A CA 1
ATOM 616 C C . ASN A 1 81 ? -7.758 7.714 21.262 1.00 95.38 81 ASN A C 1
ATOM 618 O O . ASN A 1 81 ? -8.842 7.986 20.736 1.00 95.38 81 ASN A O 1
ATOM 622 N N . ARG A 1 82 ? -6.730 8.560 21.167 1.00 95.00 82 ARG A N 1
ATOM 623 C CA . ARG A 1 82 ? -6.815 9.871 20.516 1.00 95.00 82 ARG A CA 1
ATOM 624 C C . ARG A 1 82 ? -6.873 9.710 19.001 1.00 95.00 82 ARG A C 1
ATOM 626 O O . ARG A 1 82 ? -5.973 9.127 18.396 1.00 95.00 82 ARG A O 1
ATOM 633 N N . ALA A 1 83 ? -7.900 10.277 18.375 1.00 92.81 83 ALA A N 1
ATOM 634 C CA . ALA A 1 83 ? -8.031 10.279 16.921 1.00 92.81 83 ALA A CA 1
ATOM 635 C C . ALA A 1 83 ? -6.822 10.959 16.249 1.00 92.81 83 ALA A C 1
ATOM 637 O O . ALA A 1 83 ? -6.359 12.009 16.697 1.00 92.81 83 ALA A O 1
ATOM 638 N N . GLY A 1 84 ? -6.307 10.356 15.174 1.00 89.19 84 GLY A N 1
ATOM 639 C CA . GLY A 1 84 ? -5.141 10.857 14.436 1.00 89.19 84 GLY A CA 1
ATOM 640 C C . GLY A 1 84 ? -3.785 10.608 15.110 1.00 89.19 84 GLY A C 1
ATOM 641 O O . GLY A 1 84 ? -2.758 10.962 14.539 1.00 89.19 84 GLY A O 1
ATOM 642 N N . ARG A 1 85 ? -3.752 9.984 16.298 1.00 93.62 85 ARG A N 1
ATOM 643 C CA . ARG A 1 85 ? -2.498 9.627 16.978 1.00 93.62 85 ARG A CA 1
ATOM 644 C C . ARG A 1 85 ? -1.810 8.425 16.339 1.00 93.62 85 ARG A C 1
ATOM 646 O O . ARG A 1 85 ? -0.586 8.429 16.284 1.00 93.62 85 ARG A O 1
ATOM 653 N N . ILE A 1 86 ? -2.571 7.428 15.883 1.00 96.69 86 ILE A N 1
ATOM 654 C CA . ILE A 1 86 ? -2.036 6.211 15.259 1.00 96.69 86 ILE A CA 1
ATOM 655 C C . ILE A 1 86 ? -2.423 6.142 13.792 1.00 96.69 86 ILE A C 1
ATOM 657 O O . ILE A 1 86 ? -3.607 6.228 13.455 1.00 96.69 86 ILE A O 1
ATOM 661 N N . THR A 1 87 ? -1.426 5.897 12.947 1.00 97.00 87 THR A N 1
ATOM 662 C CA . THR A 1 87 ? -1.617 5.495 11.555 1.00 97.00 87 THR A CA 1
ATOM 663 C C . THR A 1 87 ? -1.205 4.037 11.395 1.00 97.00 87 THR A C 1
ATOM 665 O O . THR A 1 87 ? -0.056 3.681 11.647 1.00 97.00 87 THR A O 1
ATOM 668 N N . VAL A 1 88 ? -2.120 3.182 10.949 1.00 98.00 88 VAL A N 1
ATOM 669 C CA . VAL A 1 88 ? -1.812 1.799 10.573 1.00 98.00 88 VAL A CA 1
ATOM 670 C C . VAL A 1 88 ? -1.523 1.767 9.075 1.00 98.00 88 VAL A C 1
ATOM 672 O O . VAL A 1 88 ? -2.415 2.021 8.265 1.00 98.00 88 VAL A O 1
ATOM 675 N N . ILE A 1 89 ? -0.274 1.473 8.711 1.00 97.94 89 ILE A N 1
ATOM 676 C CA . ILE A 1 89 ? 0.220 1.451 7.330 1.00 97.94 89 ILE A CA 1
ATOM 677 C C . ILE A 1 89 ? 0.325 -0.002 6.855 1.00 97.94 89 ILE A C 1
ATOM 679 O O . ILE A 1 89 ? 1.197 -0.752 7.289 1.00 97.94 89 ILE A O 1
ATOM 683 N N . THR A 1 90 ? -0.564 -0.404 5.955 1.00 98.12 90 THR A N 1
ATOM 684 C CA . THR A 1 90 ? -0.700 -1.783 5.459 1.00 98.12 90 THR A CA 1
ATOM 685 C C . THR A 1 90 ? 0.118 -2.011 4.189 1.00 98.12 90 THR A C 1
ATOM 687 O O . THR A 1 90 ? -0.001 -1.247 3.237 1.00 98.12 90 THR A O 1
ATOM 690 N N . ARG A 1 91 ? 0.938 -3.067 4.166 1.00 97.19 91 ARG A N 1
ATOM 691 C CA . ARG A 1 91 ? 1.837 -3.440 3.056 1.00 97.19 91 ARG A CA 1
ATOM 692 C C . ARG A 1 91 ? 1.827 -4.953 2.857 1.00 97.19 91 ARG A C 1
ATOM 694 O O . ARG A 1 91 ? 2.641 -5.667 3.443 1.00 97.19 91 ARG A O 1
ATOM 701 N N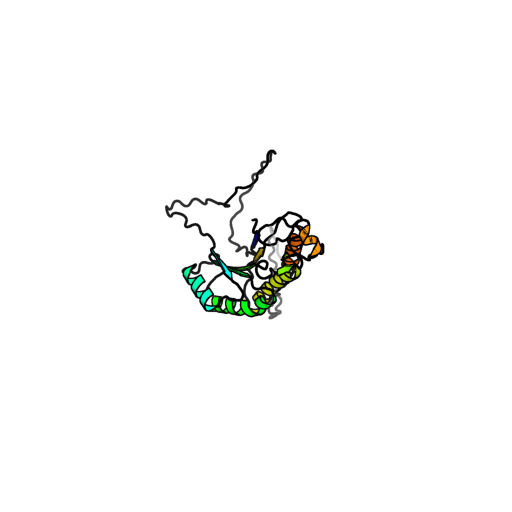 . MET A 1 92 ? 0.864 -5.458 2.092 1.00 95.12 92 MET A N 1
ATOM 702 C CA . MET A 1 92 ? 0.523 -6.891 2.063 1.00 95.12 92 MET A CA 1
ATOM 703 C C . MET A 1 92 ? 0.620 -7.523 0.672 1.00 95.12 92 MET A C 1
ATOM 705 O O . MET A 1 92 ? 0.698 -8.748 0.572 1.00 95.12 92 MET A O 1
ATOM 709 N N . GLY A 1 93 ? 0.615 -6.719 -0.392 1.00 96.25 93 GLY A N 1
ATOM 710 C CA . GLY A 1 93 ? 0.365 -7.195 -1.751 1.00 96.25 93 GLY A CA 1
ATOM 711 C C . GLY A 1 93 ? -1.143 -7.271 -2.055 1.00 96.25 93 GLY A C 1
ATOM 712 O O . GLY A 1 93 ? -1.953 -7.476 -1.144 1.00 96.25 93 GLY A O 1
ATOM 713 N N . PRO A 1 94 ? -1.557 -7.134 -3.329 1.00 95.06 94 PRO A N 1
ATOM 714 C CA . PRO A 1 94 ? -2.967 -7.033 -3.713 1.00 95.06 94 PRO A CA 1
ATOM 715 C C . PRO A 1 94 ? -3.812 -8.259 -3.346 1.00 95.06 94 PRO A C 1
ATOM 717 O O . PRO A 1 94 ? -4.975 -8.106 -2.972 1.00 95.06 94 PRO A O 1
ATOM 720 N N . GLU A 1 95 ? -3.258 -9.469 -3.437 1.00 94.44 95 GLU A N 1
ATOM 721 C CA . GLU A 1 95 ? -3.982 -10.707 -3.134 1.00 94.44 95 GLU A CA 1
ATOM 722 C C . GLU A 1 95 ? -4.236 -10.840 -1.628 1.00 94.44 95 GLU A C 1
ATOM 724 O O . GLU A 1 95 ? -5.367 -11.071 -1.198 1.00 94.44 95 GLU A O 1
ATOM 729 N N . ASN A 1 96 ? -3.199 -10.620 -0.816 1.00 97.19 96 ASN A N 1
ATOM 730 C CA . ASN A 1 96 ? -3.304 -10.711 0.638 1.00 97.19 96 ASN A CA 1
ATOM 731 C C . ASN A 1 96 ? -4.129 -9.570 1.231 1.00 97.19 96 ASN A C 1
ATOM 733 O O . ASN A 1 96 ? -4.817 -9.797 2.223 1.00 97.19 96 ASN A O 1
ATOM 737 N N . MET A 1 97 ? -4.110 -8.376 0.629 1.00 97.12 97 MET A N 1
ATOM 738 C CA . MET A 1 97 ? -4.893 -7.227 1.092 1.00 97.12 97 MET A CA 1
ATOM 739 C C . MET A 1 97 ? -6.374 -7.593 1.257 1.00 97.12 97 MET A C 1
ATOM 741 O O . MET A 1 97 ? -6.972 -7.326 2.296 1.00 97.12 97 MET A O 1
ATOM 745 N N . ARG A 1 98 ? -6.952 -8.299 0.277 1.00 96.31 98 ARG A N 1
ATOM 746 C CA . ARG A 1 98 ? -8.370 -8.707 0.295 1.00 96.31 98 ARG A CA 1
ATOM 747 C C . ARG A 1 98 ? -8.699 -9.763 1.340 1.00 96.31 98 ARG A C 1
ATOM 749 O O . ARG A 1 98 ? -9.844 -9.861 1.764 1.00 96.31 98 ARG A O 1
ATOM 756 N N . VAL A 1 99 ? -7.710 -10.556 1.736 1.00 97.06 99 VAL A N 1
ATOM 757 C CA . VAL A 1 99 ? -7.889 -11.673 2.668 1.00 97.06 99 VAL A CA 1
ATOM 758 C C . VAL A 1 99 ? -7.602 -11.240 4.103 1.00 97.06 99 VAL A C 1
ATOM 760 O O . VAL A 1 99 ? -8.325 -11.614 5.017 1.00 97.06 99 VAL A O 1
ATOM 763 N N . LYS A 1 100 ? -6.540 -10.461 4.323 1.00 98.00 100 LYS A N 1
ATOM 764 C CA . LYS A 1 100 ? -5.981 -10.186 5.653 1.00 98.00 100 LYS A CA 1
ATOM 765 C C . LYS A 1 100 ? -6.509 -8.900 6.275 1.00 98.00 100 LYS A C 1
ATOM 767 O O . LYS A 1 100 ? -6.846 -8.900 7.459 1.00 98.00 100 LYS A O 1
ATOM 772 N N . LEU A 1 101 ? -6.629 -7.824 5.495 1.00 98.31 101 LEU A N 1
ATOM 773 C CA . LEU A 1 101 ? -7.059 -6.524 6.011 1.00 98.31 101 LEU A CA 1
ATOM 774 C C . LEU A 1 101 ? -8.449 -6.546 6.685 1.00 98.31 101 LEU A C 1
ATOM 776 O O . LEU A 1 101 ? -8.568 -5.941 7.754 1.00 98.31 101 LEU A O 1
ATOM 780 N N . PRO A 1 102 ? -9.473 -7.268 6.175 1.00 98.44 102 PRO A N 1
ATOM 781 C CA . PRO A 1 102 ? -10.774 -7.340 6.845 1.00 98.44 102 PRO A CA 1
ATOM 782 C C . PRO A 1 102 ? -10.681 -7.793 8.308 1.00 98.44 102 PRO A C 1
ATOM 784 O O . PRO A 1 102 ? -11.349 -7.245 9.183 1.00 98.44 102 PRO A O 1
ATOM 787 N N . HIS A 1 103 ? -9.811 -8.765 8.602 1.00 98.25 103 HIS A N 1
ATOM 788 C CA . HIS A 1 103 ? -9.630 -9.276 9.960 1.00 98.25 103 HIS A CA 1
ATOM 789 C C . HIS A 1 103 ? -9.027 -8.227 10.899 1.00 98.25 103 HIS A C 1
ATOM 791 O O . HIS A 1 103 ? -9.474 -8.104 12.039 1.00 98.25 103 HIS A O 1
ATOM 797 N N . LEU A 1 104 ? -8.066 -7.434 10.414 1.00 98.56 104 LEU A N 1
ATOM 798 C CA . LEU A 1 104 ? -7.464 -6.348 11.190 1.00 98.56 104 LEU A CA 1
ATOM 799 C C . LEU A 1 104 ? -8.471 -5.225 11.459 1.00 98.56 104 LEU A C 1
ATOM 801 O O . LEU A 1 104 ? -8.594 -4.779 12.598 1.00 98.56 104 LEU A O 1
ATOM 805 N N . ILE A 1 105 ? -9.232 -4.808 10.440 1.00 98.50 105 ILE A N 1
ATOM 806 C CA . ILE A 1 105 ? -10.261 -3.765 10.580 1.00 98.50 105 ILE A CA 1
ATOM 807 C C . ILE A 1 105 ? -11.290 -4.169 11.638 1.00 98.50 105 ILE A C 1
ATOM 809 O O . ILE A 1 105 ? -11.618 -3.371 12.517 1.00 98.50 105 ILE A O 1
ATOM 813 N N . ARG A 1 106 ? -11.787 -5.411 11.582 1.00 98.56 106 ARG A N 1
ATOM 814 C CA . ARG A 1 106 ? -12.778 -5.924 12.539 1.00 98.56 106 ARG A CA 1
ATOM 815 C C . ARG A 1 106 ? -12.223 -6.011 13.958 1.00 98.56 106 ARG A C 1
ATOM 817 O O . ARG A 1 106 ? -12.949 -5.674 14.886 1.00 98.56 106 ARG A O 1
ATOM 824 N N . ALA A 1 107 ? -10.964 -6.416 14.132 1.00 98.56 107 ALA A N 1
ATOM 825 C CA . ALA A 1 107 ? -10.330 -6.486 15.448 1.00 98.56 107 ALA A CA 1
ATOM 826 C C . ALA A 1 107 ? -10.167 -5.096 16.084 1.00 98.56 107 ALA A C 1
ATOM 828 O O . ALA A 1 107 ? -10.628 -4.881 17.202 1.00 98.56 107 ALA A O 1
ATOM 829 N N . VAL A 1 108 ? -9.607 -4.132 15.343 1.00 98.38 108 VAL A N 1
ATOM 830 C CA . VAL A 1 108 ? -9.440 -2.739 15.803 1.00 98.38 108 VAL A CA 1
ATOM 831 C C . VAL A 1 108 ? -10.796 -2.099 16.114 1.00 98.38 108 VAL A C 1
ATOM 833 O O . VAL A 1 108 ? -10.968 -1.465 17.155 1.00 98.38 108 VAL A O 1
ATOM 836 N N . ARG A 1 109 ? -11.800 -2.323 15.253 1.00 98.06 109 ARG A N 1
ATOM 837 C CA . ARG A 1 109 ? -13.178 -1.866 15.489 1.00 98.06 109 ARG A CA 1
ATOM 838 C C . ARG A 1 109 ? -13.791 -2.506 16.733 1.00 98.06 109 ARG A C 1
ATOM 840 O O . ARG A 1 109 ? -14.427 -1.803 17.510 1.00 98.06 109 ARG A O 1
ATOM 847 N N . GLY A 1 110 ? -13.615 -3.813 16.918 1.00 98.19 110 GLY A N 1
ATOM 848 C CA . GLY A 1 110 ? -14.115 -4.550 18.080 1.00 98.19 110 GLY A CA 1
ATOM 849 C C . GLY A 1 110 ? -13.495 -4.078 19.397 1.00 98.19 110 GLY A C 1
ATOM 850 O O . GLY A 1 110 ? -14.179 -4.059 20.414 1.00 98.19 110 GLY A O 1
ATOM 851 N N . ALA A 1 111 ? -12.240 -3.625 19.359 1.00 97.88 111 ALA A N 1
ATOM 852 C CA . ALA A 1 111 ? -11.557 -2.997 20.487 1.00 97.88 111 ALA A CA 1
ATOM 853 C C . ALA A 1 111 ? -11.961 -1.524 20.720 1.00 97.88 111 ALA A C 1
ATOM 855 O O . ALA A 1 111 ? -11.527 -0.916 21.693 1.00 97.88 111 ALA A O 1
ATOM 856 N N . GLY A 1 112 ? -12.772 -0.925 19.839 1.00 97.50 112 GLY A N 1
ATOM 857 C CA . GLY A 1 112 ? -13.180 0.481 19.939 1.00 97.50 112 GLY A CA 1
ATOM 858 C C . GLY A 1 112 ? -12.058 1.486 19.652 1.00 97.50 112 GLY A C 1
ATOM 859 O O . GLY A 1 112 ? -12.185 2.664 19.988 1.00 97.50 112 GLY A O 1
ATOM 860 N N . GLN A 1 113 ? -10.961 1.046 19.034 1.00 97.50 113 GLN A N 1
ATOM 861 C CA . GLN A 1 113 ? -9.782 1.868 18.773 1.00 97.50 113 GLN A CA 1
ATOM 862 C C . GLN A 1 113 ? -9.955 2.738 17.520 1.00 97.50 113 GLN A C 1
ATOM 864 O O . GLN A 1 113 ? -10.495 2.306 16.498 1.00 97.50 113 GLN A O 1
ATOM 869 N N . ILE A 1 114 ? -9.460 3.974 17.584 1.00 95.44 114 ILE A N 1
ATOM 870 C CA . ILE A 1 114 ? -9.520 4.958 16.504 1.00 95.44 114 ILE A CA 1
ATOM 871 C C . ILE A 1 114 ? -8.131 5.095 15.885 1.00 95.44 114 ILE A C 1
ATOM 873 O O . ILE A 1 114 ? -7.199 5.610 16.506 1.00 95.44 114 ILE A O 1
ATOM 877 N N . VAL A 1 115 ? -8.012 4.676 14.626 1.00 96.94 115 VAL A N 1
ATOM 878 C CA . VAL A 1 115 ? -6.770 4.744 13.848 1.00 96.94 115 VAL A CA 1
ATOM 879 C C . VAL A 1 115 ? -7.023 5.320 12.458 1.00 96.94 115 VAL A C 1
ATOM 881 O O . VAL A 1 115 ? -8.126 5.223 11.917 1.00 96.94 115 VAL A O 1
ATOM 884 N N . THR A 1 116 ? -5.979 5.885 11.861 1.00 97.06 116 THR A N 1
ATOM 885 C CA . THR A 1 116 ? -5.955 6.233 10.439 1.00 97.06 116 THR A CA 1
ATOM 886 C C . THR A 1 116 ? -5.428 5.041 9.649 1.00 97.06 116 THR A C 1
ATOM 888 O O . THR A 1 116 ? -4.315 4.586 9.896 1.00 97.06 116 THR A O 1
ATOM 891 N N . TRP A 1 117 ? -6.195 4.540 8.683 1.00 97.94 117 TRP A N 1
ATOM 892 C CA . TRP A 1 117 ? -5.741 3.465 7.798 1.00 97.94 117 TRP A CA 1
ATOM 893 C C . TRP A 1 117 ? -5.042 4.038 6.573 1.00 97.94 117 TRP A C 1
ATOM 895 O O . TRP A 1 117 ? -5.604 4.875 5.869 1.00 97.94 117 TRP A O 1
ATOM 905 N N . VAL A 1 118 ? -3.836 3.566 6.293 1.00 97.69 118 VAL A N 1
ATOM 906 C CA . VAL A 1 118 ? -3.069 3.918 5.098 1.00 97.69 118 VAL A CA 1
ATOM 907 C C . VAL A 1 118 ? -2.571 2.631 4.451 1.00 97.69 118 VAL A C 1
ATOM 909 O O . VAL A 1 118 ? -2.292 1.649 5.139 1.00 97.69 118 VAL A O 1
ATOM 912 N N . THR A 1 119 ? -2.451 2.614 3.127 1.00 97.62 119 THR A N 1
ATOM 913 C CA . THR A 1 119 ? -1.748 1.538 2.416 1.00 97.62 119 THR A CA 1
ATOM 914 C C . THR A 1 119 ? -0.402 2.018 1.893 1.00 97.62 119 THR A C 1
ATOM 916 O O . THR A 1 119 ? -0.295 3.101 1.322 1.00 97.62 119 THR A O 1
ATOM 919 N N . ASP A 1 120 ? 0.621 1.202 2.104 1.00 97.69 120 ASP A N 1
ATOM 920 C CA . ASP A 1 120 ? 1.917 1.246 1.445 1.00 97.69 120 ASP A CA 1
ATOM 921 C C . ASP A 1 120 ? 1.963 0.109 0.407 1.00 97.69 120 ASP A C 1
ATOM 923 O O . ASP A 1 120 ? 2.350 -1.023 0.718 1.00 97.69 120 ASP A O 1
ATOM 927 N N . PRO A 1 121 ? 1.564 0.387 -0.846 1.00 96.69 121 PRO A N 1
ATOM 928 C CA . PRO A 1 121 ? 1.555 -0.603 -1.914 1.00 96.69 121 PRO A CA 1
ATOM 929 C C . PRO A 1 121 ? 2.954 -0.846 -2.503 1.00 96.69 121 PRO A C 1
ATOM 931 O O . PRO A 1 121 ? 3.082 -1.516 -3.527 1.00 96.69 121 PRO A O 1
ATOM 934 N N . MET A 1 122 ? 4.019 -0.289 -1.917 1.00 95.38 122 MET A N 1
ATOM 935 C CA . MET A 1 122 ? 5.372 -0.393 -2.455 1.00 95.38 122 MET A CA 1
ATOM 936 C C . MET A 1 122 ? 6.061 -1.642 -1.911 1.00 95.38 122 MET A C 1
ATOM 938 O O . MET A 1 122 ? 6.465 -2.535 -2.661 1.00 95.38 122 MET A O 1
ATOM 942 N N . HIS A 1 123 ? 6.168 -1.739 -0.589 1.00 94.00 123 HIS A N 1
ATOM 943 C CA . HIS A 1 123 ? 7.041 -2.722 0.041 1.00 94.00 123 HIS A CA 1
ATOM 944 C C . HIS A 1 123 ? 6.510 -4.160 0.024 1.00 94.00 123 HIS A C 1
ATOM 946 O O . HIS A 1 123 ? 7.302 -5.096 0.134 1.00 94.00 123 HIS A O 1
ATOM 952 N N . GLY A 1 124 ? 5.196 -4.353 -0.115 1.00 93.12 124 GLY A N 1
ATOM 953 C CA . GLY A 1 124 ? 4.591 -5.676 -0.312 1.00 93.12 124 GLY A CA 1
ATOM 954 C C . GLY A 1 124 ? 4.782 -6.241 -1.727 1.00 93.12 124 GLY A C 1
ATOM 955 O O . GLY A 1 124 ? 4.581 -7.432 -1.937 1.00 93.12 124 GLY A O 1
ATOM 956 N N . ASN A 1 125 ? 5.195 -5.411 -2.696 1.00 95.75 125 ASN A N 1
ATOM 957 C CA . ASN A 1 125 ? 5.225 -5.756 -4.125 1.00 95.75 125 ASN A CA 1
ATOM 958 C C . ASN A 1 125 ? 6.633 -5.822 -4.736 1.00 95.75 125 ASN A C 1
ATOM 960 O O . ASN A 1 125 ? 6.774 -5.859 -5.961 1.00 95.75 125 ASN A O 1
ATOM 964 N N . THR A 1 126 ? 7.685 -5.819 -3.916 1.00 94.44 126 THR A N 1
ATOM 965 C CA . THR A 1 126 ? 9.063 -5.915 -4.412 1.00 94.44 126 THR A CA 1
ATOM 966 C C . THR A 1 126 ? 9.346 -7.312 -4.967 1.00 94.44 126 THR A C 1
ATOM 968 O O . THR A 1 126 ? 9.159 -8.318 -4.287 1.00 94.44 126 THR A O 1
ATOM 971 N N . MET A 1 127 ? 9.866 -7.367 -6.192 1.00 93.69 127 MET A N 1
ATOM 972 C CA . MET A 1 127 ? 10.322 -8.585 -6.862 1.00 93.69 127 MET A CA 1
ATOM 973 C C . MET A 1 127 ? 11.745 -8.407 -7.402 1.00 93.69 127 MET A C 1
ATOM 975 O O . MET A 1 127 ? 12.248 -7.289 -7.511 1.00 93.69 127 MET A O 1
ATOM 979 N N . LYS A 1 128 ? 12.408 -9.513 -7.749 1.00 92.69 128 LYS A N 1
ATOM 980 C CA . LYS A 1 128 ? 13.726 -9.495 -8.396 1.00 92.69 128 LYS A CA 1
ATOM 981 C C . LYS A 1 128 ? 13.557 -9.693 -9.901 1.00 92.69 128 LYS A C 1
ATOM 983 O O . LYS A 1 128 ? 12.929 -10.659 -10.327 1.00 92.69 128 LYS A O 1
ATOM 988 N N . ALA A 1 129 ? 14.096 -8.771 -10.688 1.00 91.06 129 ALA A N 1
ATOM 989 C CA . ALA A 1 129 ? 14.126 -8.854 -12.141 1.00 91.06 129 ALA A CA 1
ATOM 990 C C . ALA A 1 129 ? 15.128 -9.924 -12.623 1.00 91.06 129 ALA A C 1
ATOM 992 O O . ALA A 1 129 ? 16.062 -10.256 -11.883 1.00 91.06 129 ALA A O 1
ATOM 993 N N . PRO A 1 130 ? 15.010 -10.417 -13.872 1.00 90.19 130 PRO A N 1
ATOM 994 C CA . PRO A 1 130 ? 15.978 -11.355 -14.454 1.00 90.19 130 PRO A CA 1
ATOM 995 C C . PRO A 1 130 ? 17.424 -10.837 -14.441 1.00 90.19 130 PRO A C 1
ATOM 997 O O . PRO A 1 130 ? 18.353 -11.606 -14.218 1.00 90.19 130 PRO A O 1
ATOM 1000 N N . CYS A 1 131 ? 17.614 -9.521 -14.587 1.00 85.31 131 CYS A N 1
ATOM 1001 C CA . CYS A 1 131 ? 18.915 -8.848 -14.497 1.00 85.31 131 CYS A CA 1
ATOM 1002 C C . CYS A 1 131 ? 19.472 -8.738 -13.063 1.00 85.31 131 CYS A C 1
ATOM 1004 O O . CYS A 1 131 ? 20.553 -8.200 -12.849 1.00 85.31 131 CYS A O 1
ATOM 1006 N N . GLY A 1 132 ? 18.740 -9.232 -12.062 1.00 88.50 132 GLY A N 1
ATOM 1007 C CA . GLY A 1 132 ? 19.152 -9.263 -10.663 1.00 88.50 132 GLY A CA 1
ATOM 1008 C C . GLY A 1 132 ? 18.790 -8.021 -9.846 1.00 88.50 132 GLY A C 1
ATOM 1009 O O . GLY A 1 132 ? 18.878 -8.078 -8.617 1.00 88.50 132 GLY A O 1
ATOM 1010 N N . LEU A 1 133 ? 18.336 -6.944 -10.491 1.00 89.62 133 LEU A N 1
ATOM 1011 C CA . LEU A 1 133 ? 17.864 -5.730 -9.824 1.00 89.62 133 LEU A CA 1
ATOM 1012 C C . LEU A 1 133 ? 16.523 -5.963 -9.119 1.00 89.62 133 LEU A C 1
ATOM 1014 O O . LEU A 1 133 ? 15.688 -6.749 -9.573 1.00 89.62 133 LEU A O 1
ATOM 1018 N N . LYS A 1 134 ? 16.300 -5.264 -8.004 1.00 93.38 134 LYS A N 1
ATOM 1019 C CA . LYS A 1 134 ? 14.961 -5.174 -7.417 1.00 93.38 134 LYS A CA 1
ATOM 1020 C C . LYS A 1 134 ? 14.085 -4.317 -8.326 1.00 93.38 134 LYS A C 1
ATOM 1022 O O . LYS A 1 134 ? 14.547 -3.358 -8.924 1.00 93.38 134 LYS A O 1
ATOM 1027 N N . THR A 1 135 ? 12.812 -4.651 -8.426 1.00 94.88 135 THR A N 1
ATOM 1028 C CA . THR A 1 135 ? 11.828 -3.815 -9.111 1.00 94.88 135 THR A CA 1
ATOM 1029 C C . THR A 1 135 ? 10.447 -4.046 -8.509 1.00 94.88 135 THR A C 1
ATOM 1031 O O . THR A 1 135 ? 10.246 -4.949 -7.692 1.00 94.88 135 THR A O 1
ATOM 1034 N N . ARG A 1 136 ? 9.489 -3.212 -8.897 1.00 95.88 136 ARG A N 1
ATOM 1035 C CA . ARG A 1 136 ? 8.074 -3.343 -8.554 1.00 95.88 136 ARG A CA 1
ATOM 1036 C C . ARG A 1 136 ? 7.257 -3.138 -9.822 1.00 95.88 136 ARG A C 1
ATOM 1038 O O . ARG A 1 136 ? 7.606 -2.314 -10.665 1.00 95.88 136 ARG A O 1
ATOM 1045 N N . SER A 1 137 ? 6.168 -3.887 -9.952 1.00 96.12 137 SER A N 1
ATOM 1046 C CA . SER A 1 137 ? 5.218 -3.707 -11.051 1.00 96.12 137 SER A CA 1
ATOM 1047 C C . SER A 1 137 ? 4.222 -2.608 -10.707 1.00 96.12 137 SER A C 1
ATOM 1049 O O . SER A 1 137 ? 3.504 -2.717 -9.713 1.00 96.12 137 SER A O 1
ATOM 1051 N N . PHE A 1 138 ? 4.138 -1.582 -11.555 1.00 96.50 138 PHE A N 1
ATOM 1052 C CA . PHE A 1 138 ? 3.157 -0.505 -11.425 1.00 96.50 138 PHE A CA 1
ATOM 1053 C C . PHE A 1 138 ? 1.721 -1.033 -11.297 1.00 96.50 138 PHE A C 1
ATOM 1055 O O . PHE A 1 138 ? 0.963 -0.571 -10.444 1.00 96.50 138 PHE A O 1
ATOM 1062 N N . ASP A 1 139 ? 1.358 -2.041 -12.094 1.00 95.44 139 ASP A N 1
ATOM 1063 C CA . ASP A 1 139 ? 0.011 -2.614 -12.077 1.00 95.44 139 ASP A CA 1
ATOM 1064 C C . ASP A 1 139 ? -0.296 -3.323 -10.758 1.00 95.44 139 ASP A C 1
ATOM 1066 O O . ASP A 1 139 ? -1.417 -3.226 -10.261 1.00 95.44 139 ASP A O 1
ATOM 1070 N N . ARG A 1 140 ? 0.699 -3.986 -10.151 1.00 97.06 140 ARG A N 1
ATOM 1071 C CA . ARG A 1 140 ? 0.543 -4.605 -8.826 1.00 97.06 140 ARG A CA 1
ATOM 1072 C C . ARG A 1 140 ? 0.399 -3.562 -7.721 1.00 97.06 140 ARG A C 1
ATOM 1074 O O . ARG A 1 140 ? -0.490 -3.707 -6.886 1.00 97.06 140 ARG A O 1
ATOM 1081 N N . ILE A 1 141 ? 1.194 -2.489 -7.766 1.00 97.06 141 ILE A N 1
ATOM 1082 C CA . ILE A 1 141 ? 1.072 -1.352 -6.837 1.00 97.06 141 ILE A CA 1
ATOM 1083 C C . ILE A 1 141 ? -0.348 -0.768 -6.928 1.00 97.06 141 ILE A C 1
ATOM 1085 O O . ILE A 1 141 ? -1.038 -0.616 -5.922 1.00 97.06 141 ILE A O 1
ATOM 1089 N N . LEU A 1 142 ? -0.830 -0.496 -8.145 1.00 96.19 142 LEU A N 1
ATOM 1090 C CA . LEU A 1 142 ? -2.176 0.033 -8.364 1.00 96.19 142 LEU A CA 1
ATOM 1091 C C . LEU A 1 142 ? -3.273 -0.954 -7.936 1.00 96.19 142 LEU A C 1
ATOM 1093 O O . LEU A 1 142 ? -4.318 -0.537 -7.430 1.00 96.19 142 LEU A O 1
ATOM 1097 N N . ALA A 1 143 ? -3.066 -2.254 -8.149 1.00 96.94 143 ALA A N 1
ATOM 1098 C CA . ALA A 1 143 ? -3.998 -3.288 -7.717 1.00 96.94 143 ALA A CA 1
ATOM 1099 C C . ALA A 1 143 ? -4.125 -3.342 -6.189 1.00 96.94 143 ALA A C 1
ATOM 1101 O O . ALA A 1 143 ? -5.236 -3.528 -5.699 1.00 96.94 143 ALA A O 1
ATOM 1102 N N . GLU A 1 144 ? -3.037 -3.138 -5.438 1.00 97.75 144 GLU A N 1
ATOM 1103 C CA . GLU A 1 144 ? -3.089 -3.092 -3.972 1.00 97.75 144 GLU A CA 1
ATOM 1104 C C . GLU A 1 144 ? -3.826 -1.850 -3.477 1.00 97.75 144 GLU A C 1
ATOM 1106 O O . GLU A 1 144 ? -4.691 -1.972 -2.612 1.00 97.75 144 GLU A O 1
ATOM 1111 N N . VAL A 1 145 ? -3.591 -0.686 -4.097 1.00 96.75 145 VAL A N 1
ATOM 1112 C CA . VAL A 1 145 ? -4.376 0.527 -3.812 1.00 96.75 145 VAL A CA 1
ATOM 1113 C C . VAL A 1 145 ? -5.864 0.261 -4.037 1.00 96.75 145 VAL A C 1
ATOM 1115 O O . VAL A 1 145 ? -6.673 0.518 -3.154 1.00 96.75 145 VAL A O 1
ATOM 1118 N N . ARG A 1 146 ? -6.250 -0.308 -5.185 1.00 96.25 146 ARG A N 1
ATOM 1119 C CA . ARG A 1 146 ? -7.655 -0.670 -5.451 1.00 96.25 146 ARG A CA 1
ATOM 1120 C C . ARG A 1 146 ? -8.200 -1.629 -4.398 1.00 96.25 146 ARG A C 1
ATOM 1122 O O . ARG A 1 146 ? -9.281 -1.397 -3.870 1.00 96.25 146 ARG A O 1
ATOM 1129 N N . ALA A 1 147 ? -7.433 -2.663 -4.059 1.00 97.38 147 ALA A N 1
ATOM 1130 C CA . ALA A 1 147 ? -7.843 -3.645 -3.070 1.00 97.38 147 ALA A CA 1
ATOM 1131 C C . ALA A 1 147 ? -8.081 -3.041 -1.688 1.00 97.38 147 ALA A C 1
ATOM 1133 O O . ALA A 1 147 ? -9.067 -3.384 -1.042 1.00 97.38 147 ALA A O 1
ATOM 1134 N N . PHE A 1 148 ? -7.222 -2.117 -1.271 1.00 97.56 148 PHE A N 1
ATOM 1135 C CA . PHE A 1 148 ? -7.363 -1.383 -0.023 1.00 97.56 148 PHE A CA 1
ATOM 1136 C C . PHE A 1 148 ? -8.684 -0.601 0.039 1.00 97.56 148 PHE A C 1
ATOM 1138 O O . PHE A 1 148 ? -9.429 -0.731 1.009 1.00 97.56 148 PHE A O 1
ATOM 1145 N N . PHE A 1 149 ? -9.019 0.158 -1.011 1.00 96.06 149 PHE A N 1
ATOM 1146 C CA . PHE A 1 149 ? -10.284 0.901 -1.066 1.00 96.06 149 PHE A CA 1
ATOM 1147 C C . PHE A 1 149 ? -11.507 -0.028 -1.090 1.00 96.06 149 PHE A C 1
ATOM 1149 O O . PHE A 1 149 ? -12.432 0.191 -0.311 1.00 96.06 149 PHE A O 1
ATOM 1156 N N . ASP A 1 150 ? -11.490 -1.082 -1.912 1.00 95.38 150 ASP A N 1
ATOM 1157 C CA . ASP A 1 150 ? -12.604 -2.037 -2.002 1.00 95.38 150 ASP A CA 1
ATOM 1158 C C . ASP A 1 150 ? -12.869 -2.731 -0.652 1.00 95.38 150 ASP A C 1
ATOM 1160 O O . ASP A 1 150 ? -14.018 -2.921 -0.258 1.00 95.38 150 ASP A O 1
ATOM 1164 N N . VAL A 1 151 ? -11.811 -3.122 0.073 1.00 97.44 151 VAL A N 1
ATOM 1165 C CA . VAL A 1 151 ? -11.943 -3.742 1.402 1.00 97.44 151 VAL A CA 1
ATOM 1166 C C . VAL A 1 151 ? -12.548 -2.757 2.395 1.00 97.44 151 VAL A C 1
ATOM 1168 O O . VAL A 1 151 ? -13.440 -3.125 3.156 1.00 97.44 151 VAL A O 1
ATOM 1171 N N . HIS A 1 152 ? -12.096 -1.502 2.391 1.00 97.25 152 HIS A N 1
ATOM 1172 C CA . HIS A 1 152 ? -12.653 -0.491 3.282 1.00 97.25 152 HIS A CA 1
ATOM 1173 C C . HIS A 1 152 ? -14.137 -0.224 3.008 1.00 97.25 152 HIS A C 1
ATOM 1175 O O . HIS A 1 152 ? -14.906 -0.112 3.964 1.00 97.25 152 HIS A O 1
ATOM 1181 N N . GLU A 1 153 ? -14.541 -0.185 1.736 1.00 95.25 153 GLU A N 1
ATOM 1182 C CA . GLU A 1 153 ? -15.942 -0.078 1.324 1.00 95.25 153 GLU A CA 1
ATOM 1183 C C . GLU A 1 153 ? -16.768 -1.272 1.827 1.00 95.25 153 GLU A C 1
ATOM 1185 O O . GLU A 1 153 ? -17.779 -1.074 2.501 1.00 95.25 153 GLU A O 1
ATOM 1190 N N . GLN A 1 154 ? -16.300 -2.504 1.594 1.00 96.19 154 GLN A N 1
ATOM 1191 C CA . GLN A 1 154 ? -16.971 -3.733 2.041 1.00 96.19 154 GLN A CA 1
ATOM 1192 C C . GLN A 1 154 ? -17.101 -3.819 3.566 1.00 96.19 154 GLN A C 1
ATOM 1194 O O . GLN A 1 154 ? -18.132 -4.244 4.083 1.00 96.19 154 GLN A O 1
ATOM 1199 N N . GLU A 1 155 ? -16.071 -3.397 4.299 1.00 97.38 155 GLU A N 1
ATOM 1200 C CA . GLU A 1 155 ? -16.077 -3.400 5.761 1.00 97.38 155 GLU A CA 1
ATOM 1201 C C . GLU A 1 155 ? -16.808 -2.193 6.364 1.00 97.38 155 GLU A C 1
ATOM 1203 O O . GLU A 1 155 ? -16.939 -2.132 7.588 1.00 97.38 155 GLU A O 1
ATOM 1208 N N . GLY A 1 156 ? -17.243 -1.210 5.565 1.00 95.31 156 GLY A N 1
ATOM 1209 C CA . GLY A 1 156 ? -17.843 0.035 6.059 1.00 95.31 156 GLY A CA 1
ATOM 1210 C C . GLY A 1 156 ? -16.876 0.857 6.922 1.00 95.31 156 GLY A C 1
ATOM 1211 O O . GLY A 1 156 ? -17.242 1.384 7.971 1.00 95.31 156 GLY A O 1
ATOM 1212 N N . SER A 1 157 ? -15.605 0.904 6.530 1.00 95.38 157 SER A N 1
ATOM 1213 C CA . SER A 1 157 ? -14.529 1.645 7.205 1.00 95.38 157 SER A CA 1
ATOM 1214 C C . SER A 1 157 ? -13.940 2.715 6.288 1.00 95.38 157 SER A C 1
ATOM 1216 O O . SER A 1 157 ? -14.261 2.779 5.105 1.00 95.38 157 SER A O 1
ATOM 1218 N N . HIS A 1 158 ? -13.102 3.596 6.837 1.00 94.06 158 HIS A N 1
ATOM 1219 C CA . HIS A 1 158 ? -12.572 4.732 6.090 1.00 94.06 158 HIS A CA 1
ATOM 1220 C C . HIS A 1 158 ? -11.128 4.490 5.607 1.00 94.06 158 HIS A C 1
ATOM 1222 O O . HIS A 1 158 ? -10.245 4.331 6.455 1.00 94.06 158 HIS A O 1
ATOM 1228 N N . PRO A 1 159 ? -10.867 4.517 4.284 1.00 95.88 159 PRO A N 1
ATOM 1229 C CA . PRO A 1 159 ? -9.514 4.494 3.739 1.00 95.88 159 PRO A CA 1
ATOM 1230 C C . PRO A 1 159 ? -8.882 5.888 3.883 1.00 95.88 159 PRO A C 1
ATOM 1232 O O . PRO A 1 159 ? -9.278 6.829 3.198 1.00 95.88 159 PRO A O 1
ATOM 1235 N N . GLY A 1 160 ? -7.914 6.040 4.788 1.00 94.31 160 GLY A N 1
ATOM 1236 C CA . GLY A 1 160 ? -7.338 7.341 5.158 1.00 94.31 160 GLY A CA 1
ATOM 1237 C C . GLY A 1 160 ? -6.260 7.875 4.208 1.00 94.31 160 GLY A C 1
ATOM 1238 O O . GLY A 1 160 ? -6.033 9.088 4.162 1.00 94.31 160 GLY A O 1
ATOM 1239 N N . GLY A 1 161 ? -5.600 7.012 3.430 1.00 92.94 161 GLY A N 1
ATOM 1240 C CA . GLY A 1 161 ? -4.607 7.469 2.460 1.00 92.94 161 GLY A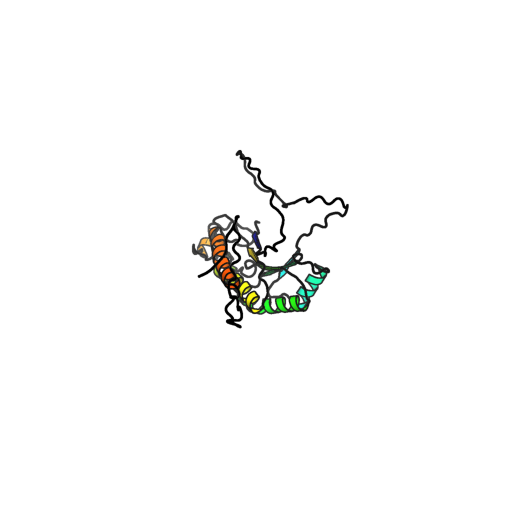 CA 1
ATOM 1241 C C . GLY A 1 161 ? -3.726 6.391 1.842 1.00 92.94 161 GLY A C 1
ATOM 1242 O O . GLY A 1 161 ? -3.889 5.195 2.085 1.00 92.94 161 GLY A O 1
ATOM 1243 N N . VAL A 1 162 ? -2.760 6.854 1.047 1.00 94.94 162 VAL A N 1
ATOM 1244 C CA . VAL A 1 162 ? -1.737 6.030 0.387 1.00 94.94 162 VAL A CA 1
ATOM 1245 C C . VAL A 1 162 ? -0.352 6.609 0.692 1.00 94.94 162 VAL A C 1
ATOM 1247 O O . VAL A 1 162 ? -0.163 7.829 0.673 1.00 94.94 162 VAL A O 1
ATOM 1250 N N . HIS A 1 163 ? 0.606 5.730 0.968 1.00 94.62 163 HIS A N 1
ATOM 1251 C CA . HIS A 1 163 ? 2.008 6.028 1.237 1.00 94.62 163 HIS A CA 1
ATOM 1252 C C . HIS A 1 163 ? 2.860 5.485 0.085 1.00 94.62 163 HIS A C 1
ATOM 1254 O O . HIS A 1 163 ? 2.903 4.277 -0.132 1.00 94.62 163 HIS A O 1
ATOM 1260 N N . LEU A 1 164 ? 3.521 6.363 -0.675 1.00 94.06 164 LEU A N 1
ATOM 1261 C CA . LEU A 1 164 ? 4.279 5.979 -1.872 1.00 94.06 164 LEU A CA 1
ATOM 1262 C C . LEU A 1 164 ? 5.744 6.406 -1.783 1.00 94.06 164 LEU A C 1
ATOM 1264 O O . LEU A 1 164 ? 6.069 7.478 -1.270 1.00 94.06 164 LEU A O 1
ATOM 1268 N N . GLU A 1 165 ? 6.607 5.590 -2.386 1.00 93.38 165 GLU A N 1
ATOM 1269 C CA . GLU A 1 165 ? 8.001 5.927 -2.667 1.00 93.38 165 GLU A CA 1
ATOM 1270 C C . GLU A 1 165 ? 8.106 6.410 -4.112 1.00 93.38 165 GLU A C 1
ATOM 1272 O O . GLU A 1 165 ? 7.904 5.644 -5.059 1.00 93.38 165 GLU A O 1
ATOM 1277 N N . MET A 1 166 ? 8.387 7.699 -4.286 1.00 92.69 166 MET A N 1
ATOM 1278 C CA . MET A 1 166 ? 8.416 8.342 -5.594 1.00 92.69 166 MET A CA 1
ATOM 1279 C C . MET A 1 166 ? 9.555 9.351 -5.711 1.00 92.69 166 MET A C 1
ATOM 1281 O O . MET A 1 166 ? 9.967 9.970 -4.732 1.00 92.69 166 MET A O 1
ATOM 1285 N N . THR A 1 167 ? 10.003 9.576 -6.942 1.00 88.50 167 THR A N 1
ATOM 1286 C CA . THR A 1 167 ? 10.957 10.628 -7.290 1.00 88.50 167 THR A CA 1
ATOM 1287 C C . THR A 1 167 ? 10.458 11.443 -8.482 1.00 88.50 167 THR A C 1
ATOM 1289 O O . THR A 1 167 ? 9.861 10.916 -9.421 1.00 88.50 167 THR A O 1
ATOM 1292 N N . GLY A 1 168 ? 10.737 12.751 -8.470 1.00 86.75 168 GLY A N 1
ATOM 1293 C CA . GLY A 1 168 ? 10.491 13.641 -9.612 1.00 86.75 168 GLY A CA 1
ATOM 1294 C C . GLY A 1 168 ? 11.441 13.394 -10.792 1.00 86.75 168 GLY A C 1
ATOM 1295 O O . GLY A 1 168 ? 11.283 13.989 -11.856 1.00 86.75 168 GLY A O 1
ATOM 1296 N N . GLN A 1 169 ? 12.434 12.522 -10.615 1.00 85.81 169 GLN A N 1
ATOM 1297 C CA . GLN A 1 169 ? 13.394 12.161 -11.647 1.00 85.81 169 GLN A CA 1
ATOM 1298 C C . GLN A 1 169 ? 12.817 11.121 -12.616 1.00 85.81 169 GLN A C 1
ATOM 1300 O O . GLN A 1 169 ? 11.957 10.305 -12.279 1.00 85.81 169 GLN A O 1
ATOM 1305 N N . ASN A 1 170 ? 13.320 11.135 -13.849 1.00 85.38 170 ASN A N 1
ATOM 1306 C CA . ASN A 1 170 ? 12.933 10.180 -14.884 1.00 85.38 170 ASN A CA 1
ATOM 1307 C C . ASN A 1 170 ? 13.764 8.888 -14.776 1.00 85.38 170 ASN A C 1
ATOM 1309 O O . ASN A 1 170 ? 14.644 8.646 -15.609 1.00 85.38 170 ASN A O 1
ATOM 1313 N N . VAL A 1 171 ? 13.503 8.121 -13.713 1.00 88.81 171 VAL A N 1
ATOM 1314 C CA . VAL A 1 171 ? 14.142 6.831 -13.400 1.00 88.81 171 VAL A CA 1
ATOM 1315 C C . VAL A 1 171 ? 13.371 5.647 -13.995 1.00 88.81 171 VAL A C 1
ATOM 1317 O O . VAL A 1 171 ? 12.176 5.749 -14.289 1.00 88.81 171 VAL A O 1
ATOM 1320 N N . THR A 1 172 ? 14.045 4.509 -14.146 1.00 89.75 172 THR A N 1
ATOM 1321 C CA . THR A 1 172 ? 13.477 3.259 -14.679 1.00 89.75 172 THR A CA 1
ATOM 1322 C C . THR A 1 172 ? 13.486 2.152 -13.626 1.00 89.75 172 THR A C 1
ATOM 1324 O O . THR A 1 172 ? 13.882 1.034 -13.901 1.00 89.75 172 THR A O 1
ATOM 1327 N N . GLU A 1 173 ? 13.089 2.450 -12.387 1.00 90.94 173 GLU A N 1
ATOM 1328 C CA . GLU A 1 173 ? 13.219 1.502 -11.265 1.00 90.94 173 GLU A CA 1
ATOM 1329 C C . GLU A 1 173 ? 12.000 0.572 -11.103 1.00 90.94 173 GLU A C 1
ATOM 1331 O O . GLU A 1 173 ? 12.144 -0.589 -10.710 1.00 90.94 173 GLU A O 1
ATOM 1336 N N . CYS A 1 174 ? 10.800 1.051 -11.446 1.00 93.06 174 CYS A N 1
ATOM 1337 C CA . CYS A 1 174 ? 9.562 0.266 -11.465 1.00 93.06 174 CYS A CA 1
ATOM 1338 C C . CYS A 1 174 ? 9.123 -0.033 -12.904 1.00 93.06 174 CYS A C 1
ATOM 1340 O O . CYS A 1 174 ? 9.074 0.876 -13.736 1.00 93.06 174 CYS A O 1
ATOM 1342 N N . ILE A 1 175 ? 8.742 -1.282 -13.180 1.00 94.69 175 ILE A N 1
ATOM 1343 C CA . ILE A 1 175 ? 8.239 -1.711 -14.494 1.00 94.69 175 ILE A CA 1
ATOM 1344 C C . ILE A 1 175 ? 6.762 -1.339 -14.695 1.00 94.69 175 ILE A C 1
ATOM 1346 O O . ILE A 1 175 ? 5.989 -1.226 -13.738 1.00 94.69 175 ILE A O 1
ATOM 1350 N N . GLY A 1 176 ? 6.346 -1.207 -15.953 1.00 93.44 176 GLY A N 1
ATOM 1351 C CA . GLY A 1 176 ? 4.983 -0.857 -16.351 1.00 93.44 176 GLY A CA 1
ATOM 1352 C C . GLY A 1 176 ? 4.699 0.648 -16.324 1.00 93.44 176 GLY A C 1
ATOM 1353 O O . GLY A 1 176 ? 5.596 1.482 -16.491 1.00 93.44 176 GLY A O 1
ATOM 1354 N N . GLY A 1 177 ? 3.424 0.997 -16.143 1.00 89.75 177 GLY A N 1
ATOM 1355 C CA . GLY A 1 177 ? 2.914 2.359 -16.321 1.00 89.75 177 GLY A CA 1
ATOM 1356 C C . GLY A 1 177 ? 2.768 2.743 -17.798 1.00 89.75 177 GLY A C 1
ATOM 1357 O O . GLY A 1 177 ? 3.094 1.977 -18.701 1.00 89.75 177 GLY A O 1
ATOM 1358 N N . SER A 1 178 ? 2.294 3.956 -18.055 1.00 82.62 178 SER A N 1
ATOM 1359 C CA . SER A 1 178 ? 1.968 4.482 -19.392 1.00 82.62 178 SER A CA 1
ATOM 1360 C C . SER A 1 178 ? 3.128 4.483 -20.390 1.00 82.62 178 SER A C 1
ATOM 1362 O O . SER A 1 178 ? 2.900 4.342 -21.589 1.00 82.62 178 SER A O 1
ATOM 1364 N N . ARG A 1 179 ? 4.377 4.608 -19.924 1.00 79.38 179 ARG A N 1
ATOM 1365 C CA . ARG A 1 179 ? 5.579 4.517 -20.778 1.00 79.38 179 ARG A CA 1
ATOM 1366 C C . ARG A 1 179 ? 6.110 3.097 -20.967 1.00 79.38 179 ARG A C 1
ATOM 1368 O O . ARG A 1 179 ? 7.106 2.947 -21.659 1.00 79.38 179 ARG A O 1
ATOM 1375 N N . THR A 1 180 ? 5.451 2.091 -20.388 1.00 84.12 180 THR A N 1
ATOM 1376 C CA . THR A 1 180 ? 5.806 0.666 -20.485 1.00 84.12 180 THR A CA 1
ATOM 1377 C C . THR A 1 180 ? 7.290 0.417 -20.202 1.00 84.12 180 THR A C 1
ATOM 1379 O O . THR A 1 180 ? 8.018 -0.070 -21.056 1.00 84.12 180 THR A O 1
ATOM 1382 N N . VAL A 1 181 ? 7.753 0.773 -18.997 1.00 87.69 181 VAL A N 1
ATOM 1383 C CA . VAL A 1 181 ? 9.120 0.431 -18.567 1.00 87.69 181 VAL A CA 1
ATOM 1384 C C . VAL A 1 181 ? 9.228 -1.092 -18.471 1.00 87.69 181 VAL A C 1
ATOM 1386 O O . VAL A 1 181 ? 8.433 -1.724 -17.773 1.00 87.69 181 VAL A O 1
ATOM 1389 N N . THR A 1 182 ? 10.183 -1.682 -19.177 1.00 91.12 182 THR A N 1
ATOM 1390 C CA . THR A 1 182 ? 10.415 -3.130 -19.220 1.00 91.12 182 THR A CA 1
ATOM 1391 C C . THR A 1 182 ? 11.569 -3.541 -18.304 1.00 91.12 182 THR A C 1
ATOM 1393 O O . THR A 1 182 ? 12.233 -2.702 -17.694 1.00 91.12 182 THR A O 1
ATOM 1396 N N . PHE A 1 183 ? 11.825 -4.848 -18.187 1.00 89.69 183 PHE A N 1
ATOM 1397 C CA . PHE A 1 183 ? 12.982 -5.345 -17.435 1.00 89.69 183 PHE A CA 1
ATOM 1398 C C . PHE A 1 183 ? 14.323 -4.909 -18.042 1.00 89.69 183 PHE A C 1
ATOM 1400 O O . PHE A 1 183 ? 15.280 -4.706 -17.294 1.00 89.69 183 PHE A O 1
ATOM 1407 N N . ASP A 1 184 ? 14.383 -4.734 -19.364 1.00 86.88 184 ASP A N 1
ATOM 1408 C CA . ASP A 1 184 ? 15.605 -4.341 -20.073 1.00 86.88 184 ASP A CA 1
ATOM 1409 C C . ASP A 1 184 ? 15.953 -2.865 -19.820 1.00 86.88 184 ASP A C 1
ATOM 1411 O O . ASP A 1 184 ? 17.124 -2.491 -19.756 1.00 86.88 184 ASP A O 1
ATOM 1415 N N . ASP A 1 185 ? 14.939 -2.035 -19.562 1.00 84.38 185 ASP A N 1
ATOM 1416 C CA . ASP A 1 185 ? 15.102 -0.610 -19.258 1.00 84.38 185 ASP A CA 1
ATOM 1417 C C . ASP A 1 185 ? 15.663 -0.353 -17.850 1.00 84.38 185 ASP A C 1
ATOM 1419 O O . ASP A 1 185 ? 16.146 0.750 -17.559 1.00 84.38 185 ASP A O 1
ATOM 1423 N N . LEU A 1 186 ? 15.616 -1.352 -16.957 1.00 84.81 186 LEU A N 1
ATOM 1424 C CA . LEU A 1 186 ? 16.036 -1.196 -15.563 1.00 84.81 186 LEU A CA 1
ATOM 1425 C C . LEU A 1 186 ? 17.516 -0.816 -15.455 1.00 84.81 186 LEU A C 1
ATOM 1427 O O . LEU A 1 186 ? 17.872 -0.043 -14.580 1.00 84.81 186 LEU A O 1
ATOM 1431 N N . GLY A 1 187 ? 18.382 -1.301 -16.350 1.00 76.50 187 GLY A N 1
ATOM 1432 C CA . GLY A 1 187 ? 19.827 -1.041 -16.288 1.00 76.50 187 GLY A CA 1
ATOM 1433 C C . GLY A 1 187 ? 20.251 0.386 -16.657 1.00 76.50 187 GLY A C 1
ATOM 1434 O O . GLY A 1 187 ? 21.416 0.735 -16.482 1.00 76.50 187 GLY A O 1
ATOM 1435 N N . TRP A 1 188 ? 19.341 1.213 -17.181 1.00 70.75 188 TRP A N 1
ATOM 1436 C CA . TRP A 1 188 ? 19.699 2.502 -17.781 1.00 70.75 188 TRP A CA 1
ATOM 1437 C C . TRP A 1 188 ? 19.759 3.654 -16.772 1.00 70.75 188 TRP A C 1
ATOM 1439 O O . TRP A 1 188 ? 20.697 4.448 -16.787 1.00 70.75 188 TRP A O 1
ATOM 1449 N N . ARG A 1 189 ? 18.750 3.766 -15.898 1.00 70.75 189 ARG A N 1
ATOM 1450 C CA . ARG A 1 189 ? 18.610 4.858 -14.916 1.00 70.75 189 ARG A CA 1
ATOM 1451 C C . ARG A 1 189 ? 18.167 4.344 -13.550 1.00 70.75 189 ARG A C 1
ATOM 1453 O O . ARG A 1 189 ? 17.258 4.901 -12.931 1.00 70.75 189 ARG A O 1
ATOM 1460 N N . TYR A 1 190 ? 18.809 3.272 -13.095 1.00 72.25 190 TYR A N 1
ATOM 1461 C CA . TYR A 1 190 ? 18.672 2.776 -11.729 1.00 72.25 190 TYR A CA 1
ATOM 1462 C C . TYR A 1 190 ? 19.617 3.561 -10.819 1.00 72.25 190 TYR A C 1
ATOM 1464 O O . TYR A 1 190 ? 20.811 3.274 -10.751 1.00 72.25 190 TYR A O 1
ATOM 1472 N N . HIS A 1 191 ? 19.104 4.602 -10.167 1.00 66.81 191 HIS A N 1
ATOM 1473 C CA . HIS A 1 191 ? 19.929 5.498 -9.350 1.00 66.81 191 HIS A CA 1
ATOM 1474 C C . HIS A 1 191 ? 19.829 5.198 -7.852 1.00 66.81 191 HIS A C 1
ATOM 1476 O O . HIS A 1 191 ? 20.642 5.687 -7.068 1.00 66.81 191 HIS A O 1
ATOM 1482 N N . THR A 1 192 ? 18.855 4.386 -7.443 1.00 65.50 192 THR A N 1
ATOM 1483 C CA . THR A 1 192 ? 18.624 4.074 -6.034 1.00 65.50 192 THR A CA 1
ATOM 1484 C C . THR A 1 192 ? 19.438 2.866 -5.571 1.00 65.50 192 THR A C 1
ATOM 1486 O O . THR A 1 192 ? 19.398 1.798 -6.173 1.00 65.50 192 THR A O 1
ATOM 1489 N N . HIS A 1 193 ? 20.140 3.009 -4.443 1.00 62.44 193 HIS A N 1
ATOM 1490 C CA . HIS A 1 193 ? 20.813 1.892 -3.762 1.00 62.44 193 HIS A CA 1
ATOM 1491 C C . HIS A 1 193 ? 19.871 1.058 -2.875 1.00 62.44 193 HIS A C 1
ATOM 1493 O O . HIS A 1 193 ? 20.209 -0.064 -2.502 1.00 62.44 193 HIS A O 1
ATOM 1499 N N . CYS A 1 194 ? 18.709 1.612 -2.523 1.00 77.75 194 CYS A N 1
ATOM 1500 C CA . CYS A 1 194 ? 17.714 0.989 -1.653 1.00 77.75 194 CYS A CA 1
ATOM 1501 C C . CYS A 1 194 ? 16.625 0.271 -2.471 1.00 77.75 194 CYS A C 1
ATOM 1503 O O . CYS A 1 194 ? 16.896 -0.734 -3.130 1.00 77.75 194 CYS A O 1
ATOM 1505 N N . ASP A 1 195 ? 15.392 0.773 -2.414 1.00 83.81 195 ASP A N 1
ATOM 1506 C CA . ASP A 1 195 ? 14.230 0.168 -3.049 1.00 83.81 195 ASP A CA 1
ATOM 1507 C C . ASP A 1 195 ? 13.735 1.003 -4.249 1.00 83.81 195 ASP A C 1
ATOM 1509 O O . ASP A 1 195 ? 13.903 2.222 -4.266 1.00 83.81 195 ASP A O 1
ATOM 1513 N N . PRO A 1 196 ? 13.156 0.349 -5.273 1.00 85.69 196 PRO A N 1
ATOM 1514 C CA . PRO A 1 196 ? 12.776 0.979 -6.537 1.00 85.69 196 PRO A CA 1
ATOM 1515 C C . PRO A 1 196 ? 11.609 1.963 -6.377 1.00 85.69 196 PRO A C 1
ATOM 1517 O O . PRO A 1 196 ? 10.530 1.588 -5.914 1.00 85.69 196 PRO A O 1
ATOM 1520 N N . GLN A 1 197 ? 11.795 3.206 -6.812 1.00 91.94 197 GLN A N 1
ATOM 1521 C CA . GLN A 1 197 ? 10.823 4.294 -6.687 1.00 91.94 197 GLN A CA 1
ATOM 1522 C C . GLN A 1 197 ? 9.963 4.446 -7.949 1.00 91.94 197 GLN A C 1
ATOM 1524 O O . GLN A 1 197 ? 10.387 4.127 -9.064 1.00 91.94 197 GLN A O 1
ATOM 1529 N N . LEU A 1 198 ? 8.750 4.984 -7.791 1.00 92.62 198 LEU A N 1
ATOM 1530 C CA . LEU A 1 198 ? 7.960 5.455 -8.929 1.00 92.62 198 LEU A CA 1
ATOM 1531 C C . LEU A 1 198 ? 8.617 6.700 -9.530 1.00 92.62 198 LEU A C 1
ATOM 1533 O O . LEU A 1 198 ? 8.970 7.635 -8.810 1.00 92.62 198 LEU A O 1
ATOM 1537 N N . ASN A 1 199 ? 8.734 6.750 -10.855 1.00 91.81 199 ASN A N 1
ATOM 1538 C CA . ASN A 1 199 ? 9.160 7.973 -11.535 1.00 91.81 199 ASN A CA 1
ATOM 1539 C C . ASN A 1 199 ? 8.026 9.012 -11.601 1.00 91.81 199 ASN A C 1
ATOM 1541 O O . ASN A 1 199 ? 6.870 8.725 -11.274 1.00 91.81 199 ASN A O 1
ATOM 1545 N N . ALA A 1 200 ? 8.339 10.224 -12.062 1.00 90.00 200 ALA A N 1
ATOM 1546 C CA . ALA A 1 200 ? 7.381 11.331 -12.114 1.00 90.00 200 ALA A CA 1
ATOM 1547 C C . ALA A 1 200 ? 6.084 11.000 -12.880 1.00 90.00 200 ALA A C 1
ATOM 1549 O O . ALA A 1 200 ? 4.991 11.350 -12.434 1.00 90.00 200 ALA A O 1
ATOM 1550 N N . LEU A 1 201 ? 6.185 10.299 -14.015 1.00 91.38 201 LEU A N 1
ATOM 1551 C CA . LEU A 1 201 ? 5.022 9.966 -14.844 1.00 91.38 201 LEU A CA 1
ATOM 1552 C C . LEU A 1 201 ? 4.177 8.856 -14.226 1.00 91.38 201 LEU A C 1
ATOM 1554 O O . LEU A 1 201 ? 2.955 8.974 -14.196 1.00 91.38 201 LEU A O 1
ATOM 1558 N N . GLN A 1 202 ? 4.812 7.823 -13.671 1.00 93.75 202 GLN A N 1
ATOM 1559 C CA . GLN A 1 202 ? 4.119 6.788 -12.906 1.00 93.75 202 GLN A CA 1
ATOM 1560 C C . GLN A 1 202 ? 3.427 7.381 -11.673 1.00 93.75 202 GLN A C 1
ATOM 1562 O O . GLN A 1 202 ? 2.306 7.000 -11.352 1.00 93.75 202 GLN A O 1
ATOM 1567 N N . SER A 1 203 ? 4.050 8.353 -11.007 1.00 93.00 203 SER A N 1
ATOM 1568 C CA . SER A 1 203 ? 3.478 9.026 -9.835 1.00 93.00 203 SER A CA 1
ATOM 1569 C C . SER A 1 203 ? 2.236 9.843 -10.196 1.00 93.00 203 SER A C 1
ATOM 1571 O O . SER A 1 203 ? 1.209 9.742 -9.525 1.00 93.00 203 SER A O 1
ATOM 1573 N N . LEU A 1 204 ? 2.289 10.599 -11.298 1.00 92.38 204 LEU A N 1
ATOM 1574 C CA . LEU A 1 204 ? 1.129 11.324 -11.818 1.00 92.38 204 LEU A CA 1
ATOM 1575 C C . LEU A 1 204 ? 0.009 10.365 -12.243 1.00 92.38 204 LEU A C 1
ATOM 1577 O O . LEU A 1 204 ? -1.159 10.579 -11.921 1.00 92.38 204 LEU A O 1
ATOM 1581 N N . GLU A 1 205 ? 0.362 9.283 -12.935 1.00 93.31 205 GLU A N 1
ATOM 1582 C CA . GLU A 1 205 ? -0.593 8.261 -13.348 1.00 93.31 205 GLU A CA 1
ATOM 1583 C C . GLU A 1 205 ? -1.253 7.576 -12.145 1.00 93.31 205 GLU A C 1
ATOM 1585 O O . GLU A 1 205 ? -2.469 7.379 -12.139 1.00 93.31 205 GLU A O 1
ATOM 1590 N N . MET A 1 206 ? -0.483 7.264 -11.101 1.00 94.31 206 MET A N 1
ATOM 1591 C CA . MET A 1 206 ? -0.994 6.719 -9.845 1.00 94.31 206 MET A CA 1
ATOM 1592 C C . MET A 1 206 ? -1.985 7.679 -9.184 1.00 94.31 206 MET A C 1
ATOM 1594 O O . MET A 1 206 ? -3.056 7.249 -8.758 1.00 94.31 206 MET A O 1
ATOM 1598 N N . ALA A 1 207 ? -1.681 8.978 -9.138 1.00 91.56 207 ALA A N 1
ATOM 1599 C CA . ALA A 1 207 ? -2.584 9.981 -8.574 1.00 91.56 207 ALA A CA 1
ATOM 1600 C C . ALA A 1 207 ? -3.912 10.050 -9.349 1.00 91.56 207 ALA A C 1
ATOM 1602 O O . ALA A 1 207 ? -4.988 9.981 -8.754 1.00 91.56 207 ALA A O 1
ATOM 1603 N N . LEU A 1 208 ? -3.858 10.092 -10.683 1.00 90.31 208 LEU A N 1
ATOM 1604 C CA . LEU A 1 208 ? -5.059 10.120 -11.522 1.00 90.31 208 LEU A CA 1
ATOM 1605 C C . LEU A 1 208 ? -5.885 8.835 -11.376 1.00 90.31 208 LEU A C 1
ATOM 1607 O O . LEU A 1 208 ? -7.098 8.895 -11.172 1.00 90.31 208 LEU A O 1
ATOM 1611 N N . ARG A 1 209 ? -5.245 7.662 -11.421 1.00 89.19 209 ARG A N 1
ATOM 1612 C CA . ARG A 1 209 ? -5.947 6.374 -11.322 1.00 89.19 209 ARG A CA 1
ATOM 1613 C C . ARG A 1 209 ? -6.505 6.106 -9.926 1.00 89.19 209 ARG A C 1
ATOM 1615 O O . ARG A 1 209 ? -7.601 5.560 -9.830 1.00 89.19 209 ARG A O 1
ATOM 1622 N N . SER A 1 210 ? -5.794 6.486 -8.865 1.00 85.12 210 SER A N 1
ATOM 1623 C CA . SER A 1 210 ? -6.288 6.352 -7.487 1.00 85.12 210 SER A CA 1
ATOM 1624 C C . SER A 1 210 ? -7.442 7.317 -7.204 1.00 85.12 210 SER A C 1
ATOM 1626 O O . SER A 1 210 ? -8.428 6.904 -6.600 1.00 85.12 210 SER A O 1
ATOM 1628 N N . SER A 1 211 ? -7.409 8.542 -7.748 1.00 83.31 211 SER A N 1
ATOM 1629 C CA . SER A 1 211 ? -8.527 9.490 -7.627 1.00 83.31 211 SER A CA 1
ATOM 1630 C C . SER A 1 211 ? -9.846 8.930 -8.172 1.00 83.31 211 SER A C 1
ATOM 1632 O O . SER A 1 211 ? -10.894 9.122 -7.560 1.00 83.31 211 SER A O 1
ATOM 1634 N N . ALA A 1 212 ? -9.805 8.164 -9.268 1.00 76.75 212 ALA A N 1
ATOM 1635 C CA . ALA A 1 212 ? -10.987 7.518 -9.835 1.00 76.75 212 ALA A CA 1
ATOM 1636 C C . ALA A 1 212 ? -11.555 6.410 -8.927 1.00 76.75 212 ALA A C 1
ATOM 1638 O O . ALA A 1 212 ? -12.767 6.197 -8.905 1.00 76.75 212 ALA A O 1
ATOM 1639 N N . VAL A 1 213 ? -10.697 5.718 -8.168 1.00 76.12 213 VAL A N 1
ATOM 1640 C CA . VAL A 1 213 ? -11.114 4.718 -7.170 1.00 76.12 213 VAL A CA 1
ATOM 1641 C C . VAL A 1 213 ? -11.811 5.416 -6.005 1.00 76.12 213 VAL A C 1
ATOM 1643 O O . VAL A 1 213 ? -12.914 5.032 -5.627 1.00 76.12 213 VAL A O 1
ATOM 1646 N N . THR A 1 214 ? -11.228 6.503 -5.497 1.00 70.06 214 THR A N 1
ATOM 1647 C CA . THR A 1 214 ? -11.851 7.302 -4.437 1.00 70.06 214 THR A CA 1
ATOM 1648 C C . THR A 1 214 ? -13.164 7.936 -4.895 1.00 70.06 214 THR A C 1
ATOM 1650 O O . THR A 1 214 ? -14.132 7.937 -4.144 1.00 70.06 214 THR A O 1
ATOM 1653 N N . ALA A 1 215 ? -13.241 8.448 -6.126 1.00 63.16 215 ALA A N 1
ATOM 1654 C CA . ALA A 1 215 ? -14.452 9.078 -6.645 1.00 63.16 215 ALA A CA 1
ATOM 1655 C C . ALA A 1 215 ? -15.650 8.117 -6.658 1.00 63.16 215 ALA A C 1
ATOM 1657 O O . ALA A 1 215 ? -16.764 8.554 -6.392 1.00 63.16 215 ALA A O 1
ATOM 1658 N N . ARG A 1 216 ? -15.425 6.815 -6.895 1.00 57.59 216 ARG A N 1
ATOM 1659 C CA . ARG A 1 216 ? -16.465 5.777 -6.779 1.00 57.59 216 ARG A CA 1
ATOM 1660 C C . ARG A 1 216 ? -16.935 5.591 -5.336 1.00 57.59 216 ARG A C 1
ATOM 1662 O O . ARG A 1 216 ? -18.136 5.553 -5.109 1.00 57.59 216 ARG A O 1
ATOM 1669 N N . ALA A 1 217 ? -16.008 5.583 -4.380 1.00 51.66 217 ALA A N 1
ATOM 1670 C CA . ALA A 1 217 ? -16.317 5.502 -2.950 1.00 51.66 217 ALA A CA 1
ATOM 1671 C C . ALA A 1 217 ? -16.960 6.789 -2.377 1.00 51.66 217 ALA A C 1
ATOM 1673 O O . ALA A 1 217 ? -17.513 6.771 -1.279 1.00 51.66 217 ALA A O 1
ATOM 1674 N N . VAL A 1 218 ? -16.876 7.918 -3.096 1.00 46.56 218 VAL A N 1
ATOM 1675 C CA . VAL A 1 218 ? -17.392 9.240 -2.683 1.00 46.56 218 VAL A CA 1
ATOM 1676 C C . VAL A 1 218 ? -18.676 9.633 -3.432 1.00 46.56 218 VAL A C 1
ATOM 1678 O O . VAL A 1 218 ? -19.249 10.684 -3.138 1.00 46.56 218 VAL A O 1
ATOM 1681 N N . VAL A 1 219 ? -19.198 8.804 -4.351 1.00 36.16 219 VAL A N 1
ATOM 1682 C CA . VAL A 1 219 ? -20.529 9.067 -4.926 1.00 36.16 219 VAL A CA 1
ATOM 1683 C C . VAL A 1 219 ? -21.548 9.035 -3.780 1.00 36.16 219 VAL A C 1
ATOM 1685 O O . VAL A 1 219 ? -21.627 8.040 -3.058 1.00 36.16 219 VAL A O 1
ATOM 1688 N N . PRO A 1 220 ? -22.282 10.136 -3.545 1.00 39.75 220 PRO A N 1
ATOM 1689 C CA . PRO A 1 220 ? -23.071 10.288 -2.340 1.00 39.75 220 PRO A CA 1
ATOM 1690 C C . PRO A 1 220 ? -24.194 9.258 -2.340 1.00 39.75 220 PRO A C 1
ATOM 1692 O O . PRO A 1 220 ? -24.811 9.011 -3.377 1.00 39.75 220 PRO A O 1
ATOM 1695 N N . LEU A 1 221 ? -24.497 8.734 -1.149 1.00 39.16 221 LEU A N 1
ATOM 1696 C CA . LEU A 1 221 ? -25.845 8.314 -0.782 1.00 39.16 221 LEU A CA 1
ATOM 1697 C C . LEU A 1 221 ? -26.817 9.312 -1.415 1.00 39.16 221 LEU A C 1
ATOM 1699 O O . LEU A 1 221 ? -26.938 10.448 -0.949 1.00 39.16 221 LEU A O 1
ATOM 1703 N N . THR A 1 222 ? -27.450 8.925 -2.521 1.00 37.12 222 THR A N 1
ATOM 1704 C CA . THR A 1 222 ? -28.557 9.685 -3.077 1.00 37.12 222 THR A CA 1
ATOM 1705 C C . THR A 1 222 ? -29.541 9.845 -1.943 1.00 37.12 222 THR A C 1
ATOM 1707 O O . THR A 1 222 ? -29.943 8.849 -1.340 1.00 37.12 222 THR A O 1
ATOM 1710 N N . CYS A 1 223 ? -29.863 11.093 -1.628 1.00 34.59 223 CYS A N 1
ATOM 1711 C CA . CYS A 1 223 ? -30.910 11.461 -0.705 1.00 34.59 223 CYS A CA 1
ATOM 1712 C C . CYS A 1 223 ? -32.138 10.577 -0.952 1.00 34.59 223 CYS A C 1
ATOM 1714 O O . CYS A 1 223 ? -32.929 10.845 -1.854 1.00 34.59 223 CYS A O 1
ATOM 1716 N N . ALA A 1 224 ? -32.322 9.544 -0.134 1.00 37.34 224 ALA A N 1
ATOM 1717 C CA . ALA A 1 224 ? -33.624 8.953 0.086 1.00 37.34 224 ALA A CA 1
ATOM 1718 C C . ALA A 1 224 ? -34.391 9.958 0.953 1.00 37.34 224 ALA A C 1
ATOM 1720 O O . ALA A 1 224 ? -34.589 9.761 2.148 1.00 37.34 224 ALA A O 1
ATOM 1721 N N . VAL A 1 225 ? -34.767 11.091 0.351 1.00 38.47 225 VAL A N 1
ATOM 1722 C CA . VAL A 1 225 ? -35.938 11.818 0.822 1.00 38.47 225 VAL A CA 1
ATOM 1723 C C . VAL A 1 225 ? -37.072 10.839 0.595 1.00 38.47 225 VAL A C 1
ATOM 1725 O O . VAL A 1 225 ? -37.434 10.539 -0.542 1.00 38.47 225 VAL A O 1
ATOM 1728 N N . THR A 1 226 ? -37.561 10.265 1.686 1.00 35.25 226 THR A N 1
ATOM 1729 C CA . THR A 1 226 ? -38.810 9.523 1.713 1.00 35.25 226 THR A CA 1
ATOM 1730 C C . THR A 1 226 ? -39.862 10.379 1.022 1.00 35.25 226 THR A C 1
ATOM 1732 O O . THR A 1 226 ? -40.255 11.427 1.533 1.00 35.25 226 THR A O 1
ATOM 1735 N N . ALA A 1 227 ? -40.289 9.956 -0.166 1.00 38.28 227 ALA A N 1
ATOM 1736 C CA . ALA A 1 227 ? -41.476 10.478 -0.816 1.00 38.28 227 ALA A CA 1
ATOM 1737 C C . ALA A 1 227 ? -42.688 10.040 0.016 1.00 38.28 227 ALA A C 1
ATOM 1739 O O . ALA A 1 227 ? -43.338 9.043 -0.280 1.00 38.28 227 ALA A O 1
ATOM 1740 N N . GLN A 1 228 ? -42.948 10.752 1.108 1.00 34.44 228 GLN A N 1
ATOM 1741 C CA . GLN A 1 228 ? -44.169 10.639 1.886 1.00 34.44 228 GLN A CA 1
ATOM 1742 C C . GLN A 1 228 ? -44.723 12.043 2.135 1.00 34.44 228 GLN A C 1
ATOM 1744 O O . GLN A 1 228 ? -44.073 12.883 2.749 1.00 34.44 228 GLN A O 1
ATOM 1749 N N . ASP A 1 229 ? -45.956 12.212 1.650 1.00 33.81 229 ASP A N 1
ATOM 1750 C CA . ASP A 1 229 ? -46.918 13.307 1.838 1.00 33.81 229 ASP A CA 1
ATOM 1751 C C . ASP A 1 229 ? -46.968 14.403 0.741 1.00 33.81 229 ASP A C 1
ATOM 1753 O O . ASP A 1 229 ? -46.258 15.408 0.810 1.00 33.81 229 ASP A O 1
ATOM 1757 N N . PRO A 1 230 ? -47.853 14.269 -0.274 1.00 36.88 230 PRO A N 1
ATOM 1758 C CA . PRO A 1 230 ? -48.195 15.357 -1.175 1.00 36.88 230 PRO A CA 1
ATOM 1759 C C . PRO A 1 230 ? -49.319 16.188 -0.543 1.00 36.88 230 PRO A C 1
ATOM 1761 O O . PRO A 1 230 ? -50.499 15.973 -0.818 1.00 36.88 230 PRO A O 1
ATOM 1764 N N . ARG A 1 231 ? -48.973 17.176 0.287 1.00 32.66 231 ARG A N 1
ATOM 1765 C CA . ARG A 1 231 ? -49.921 18.237 0.661 1.00 32.66 231 ARG A CA 1
ATOM 1766 C C . ARG A 1 231 ? -49.471 19.582 0.089 1.00 32.66 231 ARG A C 1
ATOM 1768 O O . ARG A 1 231 ? -48.355 20.017 0.372 1.00 32.66 231 ARG A O 1
ATOM 1775 N N . PRO A 1 232 ? -50.305 20.256 -0.728 1.00 33.31 232 PRO A N 1
ATOM 1776 C CA . PRO A 1 232 ? -49.932 21.520 -1.342 1.00 33.31 232 PRO A CA 1
ATOM 1777 C C . PRO A 1 232 ? -49.951 22.631 -0.288 1.00 33.31 232 PRO A C 1
ATOM 1779 O O . PRO A 1 232 ? -50.973 22.921 0.336 1.00 33.31 232 PRO A O 1
ATOM 1782 N N . TRP A 1 233 ? -48.798 23.257 -0.094 1.00 28.72 233 TRP A N 1
ATOM 1783 C CA . TRP A 1 233 ? -48.624 24.435 0.741 1.00 28.72 233 TRP A CA 1
ATOM 1784 C C . TRP A 1 233 ? -49.242 25.650 0.030 1.00 28.72 233 TRP A C 1
ATOM 1786 O O . TRP A 1 233 ? -48.900 25.978 -1.106 1.00 28.72 233 TRP A O 1
ATOM 1796 N N . LYS A 1 234 ? -50.203 26.305 0.689 1.00 30.67 234 LYS A N 1
ATOM 1797 C CA . LYS A 1 234 ? -50.810 27.554 0.214 1.00 30.67 234 LYS A CA 1
ATOM 1798 C C . LYS A 1 234 ? -49.857 28.721 0.479 1.00 30.67 234 LYS A C 1
ATOM 1800 O O . LYS A 1 234 ? -49.466 28.951 1.620 1.00 30.67 234 LYS A O 1
ATOM 1805 N N . TRP A 1 235 ? -49.531 29.477 -0.566 1.00 27.36 235 TRP A N 1
ATOM 1806 C CA . TRP A 1 235 ? -48.877 30.782 -0.457 1.00 27.36 235 TRP A CA 1
ATOM 1807 C C . TRP A 1 235 ? -49.831 31.800 0.181 1.00 27.36 235 TRP A C 1
ATOM 1809 O O . TRP A 1 235 ? -50.897 32.074 -0.366 1.00 27.36 235 TRP A O 1
ATOM 1819 N N . HIS A 1 236 ? -49.428 32.405 1.299 1.00 30.02 236 HIS A N 1
ATOM 1820 C CA . HIS A 1 236 ? -49.996 33.669 1.765 1.00 30.02 236 HIS A CA 1
ATOM 1821 C C . HIS A 1 236 ? -49.075 34.808 1.319 1.00 30.02 236 HIS A C 1
ATOM 1823 O O . HIS A 1 236 ? -47.923 34.884 1.739 1.00 30.02 236 HIS A O 1
ATOM 1829 N N . SER A 1 237 ? -49.579 35.683 0.450 1.00 30.62 237 SER A N 1
ATOM 1830 C CA . SER A 1 237 ? -48.907 36.916 0.041 1.00 30.62 237 SER A CA 1
ATOM 1831 C C . SER A 1 237 ? -49.190 38.025 1.056 1.00 30.62 237 SER A C 1
ATOM 1833 O O . SER A 1 237 ? -50.290 38.580 1.084 1.00 30.62 237 SER A O 1
ATOM 1835 N N . SER A 1 238 ? -48.209 38.371 1.880 1.00 30.44 238 SER A N 1
ATOM 1836 C CA . SER A 1 238 ? -48.206 39.610 2.662 1.00 30.44 238 SER A CA 1
ATOM 1837 C C . SER A 1 238 ? -47.559 40.716 1.827 1.00 30.44 238 SER A C 1
ATOM 1839 O O . SER A 1 238 ? -46.361 40.688 1.563 1.00 30.44 238 SER A O 1
ATOM 1841 N N . SER A 1 239 ? -48.365 41.686 1.397 1.00 31.12 239 SER A N 1
ATOM 1842 C CA . SER A 1 239 ? -47.907 42.906 0.725 1.00 31.12 239 SER A CA 1
ATOM 1843 C C . SER A 1 239 ? -47.811 44.047 1.743 1.00 31.12 239 SER A C 1
ATOM 1845 O O . SER A 1 239 ? -48.792 44.273 2.455 1.00 31.12 239 SER A O 1
ATOM 1847 N N . PRO A 1 240 ? -46.697 44.798 1.819 1.00 41.12 240 PRO A N 1
ATOM 1848 C CA . PRO A 1 240 ? -46.669 46.078 2.509 1.00 41.12 240 PRO A CA 1
ATOM 1849 C C . PRO A 1 240 ? -46.287 47.208 1.544 1.00 41.12 240 PRO A C 1
ATOM 1851 O O . PRO A 1 240 ? -45.161 47.277 1.067 1.00 41.12 240 PRO A O 1
ATOM 1854 N N . ASN A 1 241 ? -47.249 48.081 1.258 1.00 33.34 241 ASN A N 1
ATOM 1855 C CA . ASN A 1 241 ? -47.107 49.465 0.787 1.00 33.34 241 ASN A CA 1
ATOM 1856 C C . ASN A 1 241 ? -48.537 49.982 0.570 1.00 33.34 241 ASN A C 1
ATOM 1858 O O . ASN A 1 241 ? -49.387 49.233 0.109 1.00 33.34 241 ASN A O 1
ATOM 1862 N N . ALA A 1 242 ? -48.928 51.221 0.801 1.00 34.12 242 ALA A N 1
ATOM 1863 C CA . ALA A 1 242 ? -48.379 52.391 1.452 1.00 34.12 242 ALA A CA 1
ATOM 1864 C C . ALA A 1 242 ? -49.554 53.397 1.437 1.00 34.12 242 ALA A C 1
ATOM 1866 O O . ALA A 1 242 ? -50.373 53.360 0.525 1.00 34.12 242 ALA A O 1
ATOM 1867 N N . LEU A 1 243 ? -49.595 54.312 2.408 1.00 35.34 243 LEU A N 1
ATOM 1868 C CA . LEU A 1 243 ? -50.162 55.664 2.273 1.00 35.34 243 LEU A CA 1
ATOM 1869 C C . LEU A 1 243 ? -51.667 55.822 1.940 1.00 35.34 243 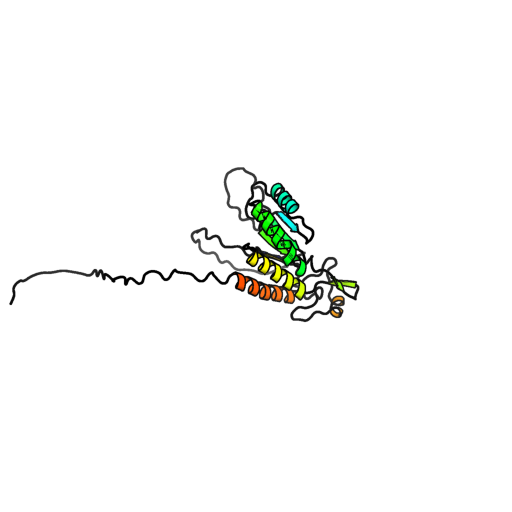LEU A C 1
ATOM 1871 O O . LEU A 1 243 ? -52.088 55.805 0.795 1.00 35.34 243 LEU A O 1
ATOM 1875 N N . GLY A 1 244 ? -52.419 56.239 2.962 1.00 30.88 244 GLY A N 1
ATOM 1876 C CA . GLY A 1 244 ? -52.894 57.627 3.003 1.00 30.88 244 GLY A CA 1
ATOM 1877 C C . GLY A 1 244 ? -54.193 58.007 2.273 1.00 30.88 244 GLY A C 1
ATOM 1878 O O . GLY A 1 244 ? -54.257 58.036 1.054 1.00 30.88 244 GLY A O 1
ATOM 1879 N N . LYS A 1 245 ? -55.107 58.559 3.088 1.00 37.19 245 LYS A N 1
ATOM 1880 C CA . LYS A 1 245 ? -56.136 59.580 2.790 1.00 37.19 245 LYS A CA 1
ATOM 1881 C C . LYS A 1 245 ? -57.501 59.116 2.242 1.00 37.19 245 LYS A C 1
ATOM 1883 O O . LYS A 1 245 ? -57.673 58.900 1.057 1.00 37.19 245 LYS A O 1
ATOM 1888 N N . GLY A 1 246 ? -58.490 59.148 3.146 1.00 31.73 246 GLY A N 1
ATOM 1889 C CA . GLY A 1 246 ? -59.573 60.149 3.124 1.00 31.73 246 GLY A CA 1
ATOM 1890 C C . GLY A 1 246 ? -60.793 59.919 2.220 1.00 31.73 246 GLY A C 1
ATOM 1891 O O . GLY A 1 246 ? -60.662 60.090 1.023 1.00 31.73 246 GLY A O 1
ATOM 1892 N N . GLY A 1 247 ? -61.961 59.699 2.861 1.00 30.81 247 GLY A N 1
ATOM 1893 C CA . GLY A 1 247 ? -63.342 60.108 2.484 1.00 30.81 247 GLY A CA 1
ATOM 1894 C C . GLY A 1 247 ? -63.879 59.685 1.102 1.00 30.81 247 GLY A C 1
ATOM 1895 O O . GLY A 1 247 ? -63.213 59.851 0.099 1.00 30.81 247 GLY A O 1
ATOM 1896 N N . TRP A 1 248 ? -65.098 59.184 0.906 1.00 30.62 248 TRP A N 1
ATOM 1897 C CA . TRP A 1 248 ? -66.417 59.456 1.500 1.00 30.62 248 TRP A CA 1
ATOM 1898 C C . TRP A 1 248 ? -67.373 58.273 1.175 1.00 30.62 248 TRP A C 1
ATOM 1900 O O . TRP A 1 248 ? -66.988 57.387 0.412 1.00 30.62 248 TRP A O 1
ATOM 1910 N N . PRO A 1 249 ? -68.595 58.214 1.746 1.00 52.94 249 PRO A N 1
ATOM 1911 C CA . PRO A 1 249 ? -69.442 57.026 1.764 1.00 52.94 249 PRO A CA 1
ATOM 1912 C C . PRO A 1 249 ? -70.567 57.010 0.709 1.00 52.94 249 PRO A C 1
ATOM 1914 O O . PRO A 1 249 ? -70.901 58.025 0.108 1.00 52.94 249 PRO A O 1
ATOM 1917 N N . HIS A 1 250 ? -71.207 55.835 0.653 1.00 34.03 250 HIS A N 1
ATOM 1918 C CA . HIS A 1 250 ? -72.516 55.474 0.086 1.00 34.03 250 HIS A CA 1
ATOM 1919 C C . HIS A 1 250 ? -72.588 54.897 -1.342 1.00 34.03 250 HIS A C 1
ATOM 1921 O O . HIS A 1 250 ? -72.231 55.517 -2.334 1.00 34.03 250 HIS A O 1
ATOM 1927 N N . ARG A 1 251 ? -73.154 53.676 -1.367 1.00 33.88 251 ARG A N 1
ATOM 1928 C CA . ARG A 1 251 ? -73.981 53.048 -2.419 1.00 33.88 251 ARG A CA 1
ATOM 1929 C C . ARG A 1 251 ? -75.079 53.998 -2.938 1.00 33.88 251 ARG A C 1
ATOM 1931 O O . ARG A 1 251 ? -75.452 54.899 -2.184 1.00 33.88 251 ARG A O 1
ATOM 1938 N N . PRO A 1 252 ? -75.704 53.745 -4.107 1.00 45.22 252 PRO A N 1
ATOM 1939 C CA . PRO A 1 252 ? -75.836 52.463 -4.827 1.00 45.22 252 PRO A CA 1
ATOM 1940 C C . PRO A 1 252 ? -74.847 52.248 -5.968 1.00 45.22 252 PRO A C 1
ATOM 1942 O O . PRO A 1 252 ? -74.577 53.212 -6.712 1.00 45.22 252 PRO A O 1
#